Protein AF-A0A2V5X1W0-F1 (afdb_monomer)

Sequence (231 aa):
DAEALQSATSWLAKILPKVGAWLFGQVSKVASWFGVLAGLALIPVYAFYFLLEKEGIEKKWTDYLPIARSGFKDELVFVLRSINGYLIAFFRGQVIVALCDGILYTIGFFIVGLPYAFLLGVMATVLTMIPFLGAITTCLMALVIAFVQFGDWWHPLGVLTVFAVVQTLEGLVISPKIMGERVGLHPLTIIIAVMAGTTLLGGLLGGILAIPLTAALRVIMFRYVWKKREA

Secondary structure (DSSP, 8-state):
-HHHHHHHHHHHHHHHHHHHHHHHHHHHHHHHHHHHHHHHHHHHHHHHHHHHTHHHHHHHHHHHS---SSHHHHHHHHHHHHHHHHHHHHHHHHHHHHHHHHHHHHHHHHHHT-TTHHHHHHHHHHHTTSTTHHHHHHHHHHHHHHHHHH-SSHHHHHHHHHHHHHHHHIIIIIHHHHH-TT----HHHHHHHHHHHHHHTTSHHHHHHHHHHHHHHHHHHHHHT------

pLDDT: mean 80.18, std 12.44, range [36.16, 96.56]

Solvent-accessible surface area (backbone atoms only — not comparable to full-atom values): 12356 Å² total; per-residue (Å²): 122,69,66,64,54,53,53,52,49,55,49,47,67,61,43,54,59,54,53,48,52,49,50,53,53,49,52,53,50,53,53,49,51,49,52,52,51,52,52,58,59,46,48,60,54,52,49,51,53,49,62,72,41,41,68,59,49,72,73,36,58,76,73,76,47,97,64,79,94,50,76,66,56,59,52,51,53,51,51,53,53,48,44,51,52,45,44,55,51,48,55,58,24,38,55,53,50,12,50,51,49,11,54,51,44,19,53,40,30,46,75,61,63,47,96,53,16,62,60,49,7,55,49,24,28,65,37,31,60,38,78,69,59,10,56,54,53,40,50,51,53,51,37,53,52,31,37,73,73,68,71,49,72,63,51,35,50,40,51,52,49,39,50,53,51,51,52,47,43,39,68,72,47,49,45,51,71,60,60,38,83,82,58,82,63,56,70,66,56,47,53,51,28,25,58,49,18,24,68,74,57,75,30,72,69,13,29,63,49,17,49,50,52,49,41,44,49,49,55,51,46,44,66,72,72,48,67,78,76,84,124

Structure (mmCIF, N/CA/C/O backbone):
data_AF-A0A2V5X1W0-F1
#
_entry.id   AF-A0A2V5X1W0-F1
#
loop_
_atom_site.group_PDB
_atom_site.id
_atom_site.type_symbol
_atom_site.label_atom_id
_atom_site.label_alt_id
_atom_site.label_comp_id
_atom_site.label_asym_id
_atom_site.label_entity_id
_atom_site.label_seq_id
_atom_site.pdbx_PDB_ins_code
_atom_site.Cartn_x
_atom_site.Cartn_y
_atom_site.Cartn_z
_atom_site.occupancy
_atom_site.B_iso_or_equiv
_atom_site.auth_seq_id
_atom_site.auth_comp_id
_atom_site.auth_asym_id
_atom_site.auth_atom_id
_atom_site.pdbx_PDB_model_num
ATOM 1 N N . ASP A 1 1 ? 13.070 53.925 40.782 1.00 59.03 1 ASP A N 1
ATOM 2 C CA . ASP A 1 1 ? 12.946 52.450 40.763 1.00 59.03 1 ASP A CA 1
ATOM 3 C C . ASP A 1 1 ? 13.812 51.809 39.680 1.00 59.03 1 ASP A C 1
ATOM 5 O O . ASP A 1 1 ? 13.351 51.519 38.583 1.00 59.03 1 ASP A O 1
ATOM 9 N N . ALA A 1 2 ? 15.103 51.621 39.973 1.00 66.50 2 ALA A N 1
ATOM 10 C CA . ALA A 1 2 ? 16.072 51.015 39.050 1.00 66.50 2 ALA A CA 1
ATOM 11 C C . ALA A 1 2 ? 15.979 49.472 39.004 1.00 66.50 2 ALA A C 1
ATOM 13 O O . ALA A 1 2 ? 16.263 48.859 37.976 1.00 66.50 2 ALA A O 1
ATOM 14 N N . GLU A 1 3 ? 15.508 48.845 40.086 1.00 68.62 3 GLU A N 1
ATOM 15 C CA . GLU A 1 3 ? 15.323 47.388 40.191 1.00 68.62 3 GLU A CA 1
ATOM 16 C C . GLU A 1 3 ? 14.167 46.871 39.314 1.00 68.62 3 GLU A C 1
ATOM 18 O O . GLU A 1 3 ? 14.254 45.797 38.711 1.00 68.62 3 GLU A O 1
ATOM 23 N N . ALA A 1 4 ? 13.104 47.669 39.154 1.00 71.31 4 ALA A N 1
ATOM 24 C CA . ALA A 1 4 ? 11.996 47.368 38.244 1.00 71.31 4 ALA A CA 1
ATOM 25 C C . ALA A 1 4 ? 12.450 47.369 36.769 1.00 71.31 4 ALA A C 1
ATOM 27 O O . ALA A 1 4 ? 12.029 46.528 35.977 1.00 71.31 4 ALA A O 1
ATOM 28 N N . LEU A 1 5 ? 13.377 48.263 36.407 1.00 73.75 5 LEU A N 1
ATOM 29 C CA . LEU A 1 5 ? 13.944 48.332 35.056 1.00 73.75 5 LEU A CA 1
ATOM 30 C C . LEU A 1 5 ? 14.933 47.183 34.777 1.00 73.75 5 LEU A C 1
ATOM 32 O O . LEU A 1 5 ? 14.966 46.660 33.661 1.00 73.75 5 LEU A O 1
ATOM 36 N N . GLN A 1 6 ? 15.697 46.724 35.774 1.00 75.81 6 GLN A N 1
ATOM 37 C CA . GLN A 1 6 ? 16.605 45.571 35.628 1.00 75.81 6 GLN A CA 1
ATOM 38 C C . GLN A 1 6 ? 15.874 44.215 35.571 1.00 75.81 6 GLN A C 1
ATOM 40 O O . GLN A 1 6 ? 16.243 43.320 34.802 1.00 75.81 6 GLN A O 1
ATOM 45 N N . SER A 1 7 ? 14.800 44.048 36.341 1.00 77.62 7 SER A N 1
ATOM 46 C CA . SER A 1 7 ? 13.961 42.842 36.274 1.00 77.62 7 SER A CA 1
ATOM 47 C C . SER A 1 7 ? 13.180 42.759 34.955 1.00 77.62 7 SER A C 1
ATOM 49 O O . SER A 1 7 ? 13.143 41.695 34.335 1.00 77.62 7 SER A O 1
ATOM 51 N N . ALA A 1 8 ? 12.658 43.884 34.454 1.00 78.38 8 ALA A N 1
ATOM 52 C CA . ALA A 1 8 ? 11.993 43.947 33.151 1.00 78.38 8 ALA A CA 1
ATOM 53 C C . ALA A 1 8 ? 12.947 43.641 31.981 1.00 78.38 8 ALA A C 1
ATOM 55 O O . ALA A 1 8 ? 12.599 42.876 31.079 1.00 78.38 8 ALA A O 1
ATOM 56 N N . THR A 1 9 ? 14.171 44.180 32.004 1.00 77.44 9 THR A N 1
ATOM 57 C CA . THR A 1 9 ? 15.175 43.940 30.948 1.00 77.44 9 THR A CA 1
ATOM 58 C C . THR A 1 9 ? 15.697 42.504 30.946 1.00 77.44 9 THR A C 1
ATOM 60 O O . THR A 1 9 ? 15.837 41.910 29.878 1.00 77.44 9 THR A O 1
ATOM 63 N N . SER A 1 10 ? 15.914 41.895 32.114 1.00 79.44 10 SER A N 1
ATOM 64 C CA . SER A 1 10 ? 16.339 40.489 32.206 1.00 79.44 10 SER A CA 1
ATOM 65 C C . SER A 1 10 ? 15.229 39.492 31.841 1.00 79.44 10 SER A C 1
ATOM 67 O O . SER A 1 10 ? 15.512 38.440 31.261 1.00 79.44 10 SER A O 1
ATOM 69 N N . TRP A 1 11 ? 13.964 39.818 32.122 1.00 80.31 11 TRP A N 1
ATOM 70 C CA . TRP A 1 11 ? 12.802 39.047 31.669 1.00 80.31 11 TRP A CA 1
ATOM 71 C C . TRP A 1 11 ? 12.627 39.135 30.146 1.00 80.31 11 TRP A C 1
ATOM 73 O O . TRP A 1 11 ? 12.520 38.101 29.481 1.00 80.31 11 TRP A O 1
ATOM 83 N N . LEU A 1 12 ? 12.720 40.343 29.575 1.00 80.56 12 LEU A N 1
ATOM 84 C CA . LEU A 1 12 ? 12.711 40.561 28.124 1.00 80.56 12 LEU A CA 1
ATOM 85 C C . LEU A 1 12 ? 13.852 39.806 27.435 1.00 80.56 12 LEU A C 1
ATOM 87 O O . LEU A 1 12 ? 13.604 39.080 26.474 1.00 80.56 12 LEU A O 1
ATOM 91 N N . ALA A 1 13 ? 15.074 39.885 27.967 1.00 80.50 13 ALA A N 1
ATOM 92 C CA . ALA A 1 13 ? 16.239 39.181 27.429 1.00 80.50 13 ALA A CA 1
ATOM 93 C C . ALA A 1 13 ? 16.084 37.647 27.440 1.00 80.50 13 ALA A C 1
ATOM 95 O O . ALA A 1 13 ? 16.678 36.965 26.608 1.00 80.50 13 ALA A O 1
ATOM 96 N N . LYS A 1 14 ? 15.264 37.087 28.340 1.00 81.56 14 LYS A N 1
ATOM 97 C CA . LYS A 1 14 ? 14.963 35.643 28.393 1.00 81.56 14 LYS A CA 1
ATOM 98 C C . LYS A 1 14 ? 13.813 35.226 27.472 1.00 81.56 14 LYS A C 1
ATOM 100 O O . LYS A 1 14 ? 13.773 34.069 27.047 1.00 81.56 14 LYS A O 1
ATOM 105 N N . ILE A 1 15 ? 12.875 36.126 27.177 1.00 84.06 15 ILE A N 1
ATOM 106 C CA . ILE A 1 15 ? 11.669 35.832 26.385 1.00 84.06 15 ILE A CA 1
ATOM 107 C C . ILE A 1 15 ? 11.872 36.099 24.901 1.00 84.06 15 ILE A C 1
ATOM 109 O O . ILE A 1 15 ? 11.463 35.269 24.092 1.00 84.06 15 ILE A O 1
ATOM 113 N N . LEU A 1 16 ? 12.549 37.189 24.538 1.00 83.25 16 LEU A N 1
ATOM 114 C CA . LEU A 1 16 ? 12.884 37.527 23.152 1.00 83.25 16 LEU A CA 1
ATOM 115 C C . LEU A 1 16 ? 13.486 36.347 22.365 1.00 83.25 16 LEU A C 1
ATOM 117 O O . LEU A 1 16 ? 12.946 36.019 21.308 1.00 83.25 16 LEU A O 1
ATOM 121 N N . PRO A 1 17 ? 14.523 35.642 22.858 1.00 84.12 17 PRO A N 1
ATOM 122 C CA . PRO A 1 17 ? 15.089 34.510 22.129 1.00 84.12 17 PRO A CA 1
ATOM 123 C C . PRO A 1 17 ? 14.158 33.290 22.084 1.00 84.12 17 PRO A C 1
ATOM 125 O O . PRO A 1 17 ? 14.146 32.584 21.079 1.00 84.12 17 PRO A O 1
ATOM 128 N N . LYS A 1 18 ? 13.335 33.044 23.116 1.00 83.38 18 LYS A N 1
ATOM 129 C CA . LYS A 1 18 ? 12.364 31.930 23.122 1.00 83.38 18 LYS A CA 1
ATOM 130 C C . LYS A 1 18 ? 11.210 32.164 22.147 1.00 83.38 18 LYS A C 1
ATOM 132 O O . LYS A 1 18 ? 10.827 31.246 21.427 1.00 83.38 18 LYS A O 1
ATOM 137 N N . VAL A 1 19 ? 10.682 33.385 22.107 1.00 83.88 19 VAL A N 1
ATOM 138 C CA . VAL A 1 19 ? 9.618 33.792 21.177 1.00 83.88 19 VAL A CA 1
ATOM 139 C C . VAL A 1 19 ? 10.157 33.844 19.753 1.00 83.88 19 VAL A C 1
ATOM 141 O O . VAL A 1 19 ? 9.516 33.315 18.851 1.00 83.88 19 VAL A O 1
ATOM 144 N N . GLY A 1 20 ? 11.363 34.385 19.559 1.00 84.50 20 GLY A N 1
ATOM 145 C CA . GLY A 1 20 ? 12.053 34.364 18.272 1.00 84.50 20 GLY A CA 1
ATOM 146 C C . GLY A 1 20 ? 12.246 32.938 17.758 1.00 84.50 20 GLY A C 1
ATOM 147 O O . GLY A 1 20 ? 11.790 32.620 16.665 1.00 84.50 20 GLY A O 1
ATOM 148 N N . ALA A 1 21 ? 12.837 32.048 18.558 1.00 83.56 21 ALA A N 1
ATOM 149 C CA . ALA A 1 21 ? 13.051 30.652 18.172 1.00 83.56 21 ALA A CA 1
ATOM 150 C C . ALA A 1 21 ? 11.737 29.901 17.889 1.00 83.56 21 ALA A C 1
ATOM 152 O O . ALA A 1 21 ? 11.668 29.126 16.935 1.00 83.56 21 ALA A O 1
ATOM 153 N N . TRP A 1 22 ? 10.677 30.148 18.667 1.00 84.56 22 TRP A N 1
ATOM 154 C CA . TRP A 1 22 ? 9.357 29.570 18.408 1.00 84.56 22 TRP A CA 1
ATOM 155 C C . TRP A 1 22 ? 8.754 30.091 17.096 1.00 84.56 22 TRP A C 1
ATOM 157 O O . TRP A 1 22 ? 8.308 29.280 16.287 1.00 84.56 22 TRP A O 1
ATOM 167 N N . LEU A 1 23 ? 8.807 31.404 16.838 1.00 87.06 23 LEU A N 1
ATOM 168 C CA . LEU A 1 23 ? 8.324 32.016 15.593 1.00 87.06 23 LEU A CA 1
ATOM 169 C C . LEU A 1 23 ? 9.097 31.508 14.372 1.00 87.06 23 LEU A C 1
ATOM 171 O O . LEU A 1 23 ? 8.477 31.062 13.410 1.00 87.06 23 LEU A O 1
ATOM 175 N N . PHE A 1 24 ? 10.431 31.486 14.421 1.00 86.81 24 PHE A N 1
ATOM 176 C CA . PHE A 1 24 ? 11.255 30.906 13.353 1.00 86.81 24 PHE A CA 1
ATOM 177 C C . PHE A 1 24 ? 10.963 29.409 13.156 1.00 86.81 24 PHE A C 1
ATOM 179 O O . PHE A 1 24 ? 10.916 28.922 12.023 1.00 86.81 24 PHE A O 1
ATOM 186 N N . GLY A 1 25 ? 10.690 28.677 14.239 1.00 83.94 25 GLY A N 1
ATOM 187 C CA . GLY A 1 25 ? 10.250 27.284 14.193 1.00 83.94 25 GLY A CA 1
ATOM 188 C C . GLY A 1 25 ? 8.880 27.093 13.529 1.00 83.94 25 GLY A C 1
ATOM 189 O O . GLY A 1 25 ? 8.681 26.108 12.823 1.00 83.94 25 GLY A O 1
ATOM 190 N N . GLN A 1 26 ? 7.939 28.026 13.703 1.00 88.06 26 GLN A N 1
ATOM 191 C CA . GLN A 1 26 ? 6.647 27.976 13.007 1.00 88.06 26 GLN A CA 1
ATOM 192 C C . GLN A 1 26 ? 6.782 28.373 11.534 1.00 88.06 26 GLN A C 1
ATOM 194 O O . GLN A 1 26 ? 6.256 27.677 10.669 1.00 88.06 26 GLN A O 1
ATOM 199 N N . VAL A 1 27 ? 7.533 29.435 11.228 1.00 87.44 27 VAL A N 1
ATOM 200 C CA . VAL A 1 27 ? 7.757 29.897 9.847 1.00 87.44 27 VAL A CA 1
ATOM 201 C C . VAL A 1 27 ? 8.450 28.819 9.010 1.00 87.44 27 VAL A C 1
ATOM 203 O O . VAL A 1 27 ? 8.020 28.542 7.894 1.00 87.44 27 VAL A O 1
ATOM 206 N N . SER A 1 28 ? 9.469 28.149 9.556 1.00 83.31 28 SER A N 1
ATOM 207 C CA . SER A 1 28 ? 10.152 27.042 8.868 1.00 83.31 28 SER A CA 1
ATOM 208 C C . SER A 1 28 ? 9.245 25.830 8.641 1.00 83.31 28 SER A C 1
ATOM 210 O O . SER A 1 28 ? 9.289 25.231 7.566 1.00 83.31 28 SER A O 1
ATOM 212 N N . LYS A 1 29 ? 8.371 25.492 9.599 1.00 84.38 29 LYS A N 1
ATOM 213 C CA . LYS A 1 29 ? 7.351 24.451 9.403 1.00 84.38 29 LYS A CA 1
ATOM 214 C C . LYS A 1 29 ? 6.385 24.830 8.287 1.00 84.38 29 LYS A C 1
ATOM 216 O O . LYS A 1 29 ? 6.171 24.018 7.396 1.00 84.38 29 LYS A O 1
ATOM 221 N N . VAL A 1 30 ? 5.844 26.049 8.295 1.00 85.38 30 VAL A N 1
ATOM 222 C CA . VAL A 1 30 ? 4.920 26.531 7.251 1.00 85.38 30 VAL A CA 1
ATOM 223 C C . VAL A 1 30 ? 5.591 26.546 5.875 1.00 85.38 30 VAL A C 1
ATOM 225 O O . VAL A 1 30 ? 4.994 26.087 4.906 1.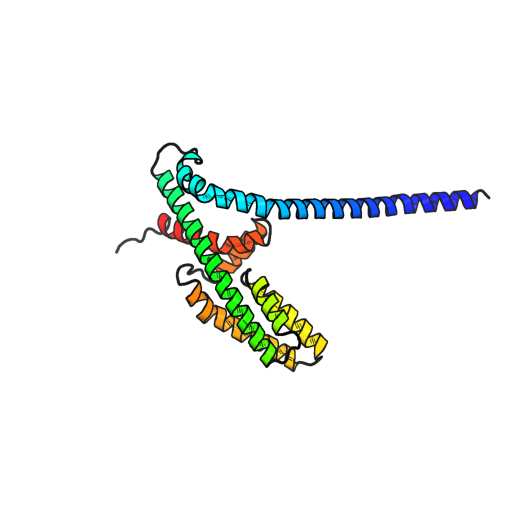00 85.38 30 VAL A O 1
ATOM 228 N N . ALA A 1 31 ? 6.846 26.990 5.782 1.00 84.31 31 ALA A N 1
ATOM 229 C CA . ALA A 1 31 ? 7.611 26.954 4.537 1.00 84.31 31 ALA A CA 1
ATOM 230 C C . ALA A 1 31 ? 7.848 25.516 4.038 1.00 84.31 31 ALA A C 1
ATOM 232 O O . ALA A 1 31 ? 7.717 25.250 2.845 1.00 84.31 31 ALA A O 1
ATOM 233 N N . SER A 1 32 ? 8.133 24.575 4.944 1.00 84.19 32 SER A N 1
ATOM 234 C CA . SER A 1 32 ? 8.249 23.149 4.610 1.00 84.19 32 SER A CA 1
ATOM 235 C C . SER A 1 32 ? 6.926 22.583 4.080 1.00 84.19 32 SER A C 1
ATOM 237 O O . SER A 1 32 ? 6.904 21.954 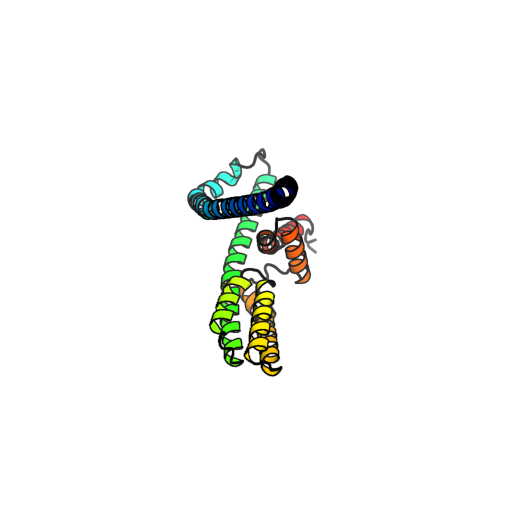3.022 1.00 84.19 32 SER A O 1
ATOM 239 N N . TRP A 1 33 ? 5.804 22.889 4.742 1.00 85.62 33 TRP A N 1
ATOM 240 C CA . TRP A 1 33 ? 4.467 22.520 4.265 1.00 85.62 33 TRP A CA 1
ATOM 241 C C . TRP A 1 33 ? 4.163 23.106 2.888 1.00 85.62 33 TRP A C 1
ATOM 243 O O . TRP A 1 33 ? 3.606 22.404 2.049 1.00 85.62 33 TRP A O 1
ATOM 253 N N . PHE A 1 34 ? 4.569 24.351 2.628 1.00 87.81 34 PHE A N 1
ATOM 254 C CA . PHE A 1 34 ? 4.421 24.974 1.315 1.00 87.81 34 PHE A CA 1
ATOM 255 C C . PHE A 1 34 ? 5.248 24.253 0.243 1.00 87.81 34 PHE A C 1
ATOM 257 O O . PHE A 1 34 ? 4.740 23.998 -0.846 1.00 87.81 34 PHE A O 1
ATOM 264 N N . GLY A 1 35 ? 6.485 23.857 0.557 1.00 83.62 35 GLY A N 1
ATOM 265 C CA . GLY A 1 35 ? 7.323 23.052 -0.335 1.00 83.62 35 GLY A CA 1
ATOM 266 C C . GLY A 1 35 ? 6.700 21.692 -0.666 1.00 83.62 35 GLY A C 1
ATOM 267 O O . GLY A 1 35 ? 6.666 21.298 -1.831 1.00 83.62 35 GLY A O 1
ATOM 268 N N . VAL A 1 36 ? 6.139 21.005 0.334 1.00 84.06 36 VAL A N 1
ATOM 269 C CA . VAL A 1 36 ? 5.410 19.741 0.133 1.00 84.06 36 VAL A CA 1
ATOM 270 C C . VAL A 1 36 ? 4.163 19.956 -0.726 1.00 84.06 36 VAL A C 1
ATOM 272 O O . VAL A 1 36 ? 3.937 19.189 -1.658 1.00 84.06 36 VAL A O 1
ATOM 275 N N . LEU A 1 37 ? 3.377 21.004 -0.460 1.00 86.69 37 LEU A N 1
ATOM 276 C CA . LEU A 1 37 ? 2.170 21.316 -1.231 1.00 86.69 37 LEU A CA 1
ATOM 277 C C . LEU A 1 37 ? 2.497 21.654 -2.689 1.00 86.69 37 LEU A C 1
ATOM 279 O O . LEU A 1 37 ? 1.827 21.167 -3.596 1.00 86.69 37 LEU A O 1
ATOM 283 N N . ALA A 1 38 ? 3.538 22.458 -2.916 1.00 86.81 38 ALA A N 1
ATOM 284 C CA . ALA A 1 38 ? 4.014 22.802 -4.249 1.00 86.81 38 ALA A CA 1
ATOM 285 C C . ALA A 1 38 ? 4.510 21.555 -4.996 1.00 86.81 38 ALA A C 1
ATOM 287 O O . ALA A 1 38 ? 4.145 21.347 -6.152 1.00 86.81 38 ALA A O 1
ATOM 288 N N . GLY A 1 39 ? 5.270 20.683 -4.325 1.00 84.44 39 GLY A N 1
ATOM 289 C CA . GLY A 1 39 ? 5.677 19.391 -4.875 1.00 84.44 39 GLY A CA 1
ATOM 290 C C . GLY A 1 39 ? 4.476 18.518 -5.244 1.00 84.44 39 GLY A C 1
ATOM 291 O O . GLY A 1 39 ? 4.411 18.004 -6.358 1.00 84.44 39 GLY A O 1
ATOM 292 N N . LEU A 1 40 ? 3.486 18.418 -4.354 1.00 86.00 40 LEU A N 1
ATOM 293 C CA . LEU A 1 40 ? 2.251 17.670 -4.593 1.00 86.00 40 LEU A CA 1
ATOM 294 C C . LEU A 1 40 ? 1.452 18.239 -5.776 1.00 86.00 40 LEU A C 1
ATOM 296 O O . LEU A 1 40 ? 0.902 17.468 -6.555 1.00 86.00 40 LEU A O 1
ATOM 300 N N . ALA A 1 41 ? 1.420 19.564 -5.939 1.00 88.56 41 ALA A N 1
ATOM 301 C CA . ALA A 1 41 ? 0.756 20.240 -7.054 1.00 88.56 41 ALA A CA 1
ATOM 302 C C . ALA A 1 41 ? 1.486 20.046 -8.395 1.00 88.56 41 ALA A C 1
ATOM 304 O O . ALA A 1 41 ? 0.844 20.005 -9.443 1.00 88.56 41 ALA A O 1
ATOM 305 N N . LEU A 1 42 ? 2.811 19.880 -8.378 1.00 88.50 42 LEU A N 1
ATOM 306 C CA . LEU A 1 42 ? 3.595 19.588 -9.580 1.00 88.50 42 LEU A CA 1
ATOM 307 C C . LEU A 1 42 ? 3.397 18.153 -10.084 1.00 88.50 42 LEU A C 1
ATOM 309 O O . LEU A 1 42 ? 3.460 17.928 -11.290 1.00 88.50 42 LEU A O 1
ATOM 313 N N . ILE A 1 43 ? 3.114 17.187 -9.202 1.00 87.69 43 ILE A N 1
ATOM 314 C CA . ILE A 1 43 ? 2.878 15.783 -9.587 1.00 87.69 43 ILE A CA 1
ATOM 315 C C . ILE A 1 43 ? 1.797 15.637 -10.674 1.00 87.69 43 ILE A C 1
ATOM 317 O O . ILE A 1 43 ? 2.106 15.031 -11.698 1.00 87.69 43 ILE A O 1
ATOM 321 N N . PRO A 1 44 ? 0.560 16.161 -10.531 1.00 86.44 44 PRO A N 1
ATOM 322 C CA . PRO A 1 44 ? -0.464 16.028 -11.565 1.00 86.44 44 PRO A CA 1
ATOM 323 C C . PRO A 1 44 ? -0.097 16.770 -12.852 1.00 86.44 44 PRO A C 1
ATOM 325 O O . PRO A 1 44 ? -0.431 16.287 -13.930 1.00 86.44 44 PRO A O 1
ATOM 328 N N . VAL A 1 45 ? 0.631 17.890 -12.765 1.00 89.88 45 VAL A N 1
ATOM 329 C CA . VAL A 1 45 ? 1.137 18.606 -13.947 1.00 89.88 45 VAL A CA 1
ATOM 330 C C . VAL A 1 45 ? 2.123 17.722 -14.708 1.00 89.88 45 VAL A C 1
ATOM 332 O O . VAL A 1 45 ? 1.932 17.471 -15.896 1.00 89.88 45 VAL A O 1
ATOM 335 N N . TYR A 1 46 ? 3.135 17.178 -14.030 1.00 87.12 46 TYR A N 1
ATOM 336 C CA . TYR A 1 46 ? 4.092 16.265 -14.654 1.00 87.12 46 TYR A CA 1
ATOM 337 C C . TYR A 1 46 ? 3.427 14.993 -15.165 1.00 87.12 46 TYR A C 1
ATOM 339 O O . TYR A 1 46 ? 3.733 14.560 -16.270 1.00 87.12 46 TYR A O 1
ATOM 347 N N . ALA A 1 47 ? 2.498 14.413 -14.406 1.00 85.56 47 ALA A N 1
ATOM 348 C CA . ALA A 1 47 ? 1.752 13.238 -14.832 1.00 85.56 47 ALA A CA 1
ATOM 349 C C . ALA A 1 47 ? 0.943 13.523 -16.104 1.00 85.56 47 ALA A C 1
ATOM 351 O O . ALA A 1 47 ? 0.980 12.717 -17.029 1.00 85.56 47 ALA A O 1
ATOM 352 N N . PHE A 1 48 ? 0.268 14.674 -16.189 1.00 87.44 48 PHE A N 1
ATOM 353 C CA . PHE A 1 48 ? -0.467 15.090 -17.382 1.00 87.44 48 PHE A CA 1
ATOM 354 C C . PHE A 1 48 ? 0.455 15.225 -18.598 1.00 87.44 48 PHE A C 1
ATOM 356 O O . PHE A 1 48 ? 0.176 14.633 -19.640 1.00 87.44 48 PHE A O 1
ATOM 363 N N . TYR A 1 49 ? 1.583 15.927 -18.457 1.00 85.88 49 TYR A N 1
ATOM 364 C CA . TYR A 1 49 ? 2.562 16.058 -19.540 1.00 85.88 49 TYR A CA 1
ATOM 365 C C . TYR A 1 49 ? 3.166 14.708 -19.946 1.00 85.88 49 TYR A C 1
ATOM 367 O O . TYR A 1 49 ? 3.248 14.411 -21.134 1.00 85.88 49 TYR A O 1
ATOM 375 N N . PHE A 1 50 ? 3.525 13.848 -18.989 1.00 83.38 50 PHE A N 1
ATOM 376 C CA . PHE A 1 50 ? 4.047 12.511 -19.286 1.00 83.38 50 PHE A CA 1
ATOM 377 C C . PHE A 1 50 ? 3.022 11.613 -19.978 1.00 83.38 50 PHE A C 1
ATOM 379 O O . PHE A 1 50 ? 3.388 10.837 -20.860 1.00 83.38 50 PHE A O 1
ATOM 386 N N . LEU A 1 51 ? 1.747 11.708 -19.595 1.00 84.00 51 LEU A N 1
ATOM 387 C CA . LEU A 1 51 ? 0.667 10.971 -20.247 1.00 84.00 51 LEU A CA 1
ATOM 388 C C . LEU A 1 51 ? 0.422 11.478 -21.672 1.00 84.00 51 LEU A C 1
ATOM 390 O O . LEU A 1 51 ? 0.212 10.657 -22.563 1.00 84.00 51 LEU A O 1
ATOM 394 N N . LEU A 1 52 ? 0.497 12.793 -21.896 1.00 86.62 52 LEU A N 1
ATOM 395 C CA . LEU A 1 52 ? 0.378 13.404 -23.221 1.00 86.62 52 LEU A CA 1
ATOM 396 C C . LEU A 1 52 ? 1.538 12.990 -24.143 1.00 86.62 52 LEU A C 1
ATOM 398 O O . LEU A 1 52 ? 1.325 12.649 -25.304 1.00 86.62 52 LEU A O 1
ATOM 402 N N . GLU A 1 53 ? 2.761 12.964 -23.613 1.00 82.25 53 GLU A N 1
ATOM 403 C CA . GLU A 1 53 ? 3.981 12.639 -24.362 1.00 82.25 53 GLU A CA 1
ATOM 404 C C . GLU A 1 53 ? 4.259 11.123 -24.435 1.00 82.25 53 GLU A C 1
ATOM 406 O O . GLU A 1 53 ? 5.264 10.706 -25.015 1.00 82.25 53 GLU A O 1
ATOM 411 N N . LYS A 1 54 ? 3.394 10.270 -23.866 1.00 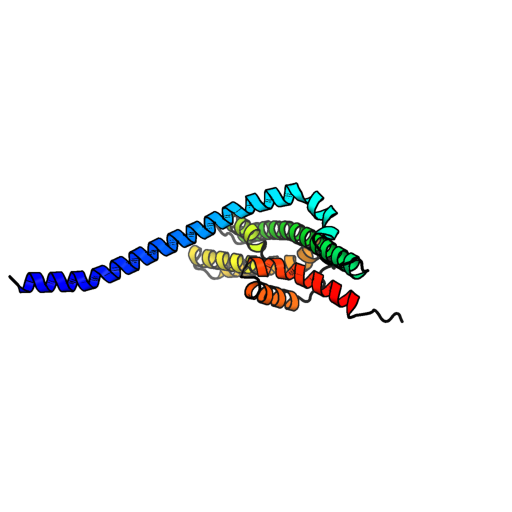77.19 54 LYS A N 1
ATOM 412 C CA . LYS A 1 54 ? 3.633 8.822 -23.722 1.00 77.19 54 LYS A CA 1
ATOM 413 C C . LYS A 1 54 ? 4.097 8.167 -25.026 1.00 77.19 54 LYS A C 1
ATOM 415 O O . LYS A 1 54 ? 5.080 7.428 -25.026 1.00 77.19 54 LYS A O 1
ATOM 420 N N . GLU A 1 55 ? 3.409 8.441 -26.135 1.00 68.25 55 GLU A N 1
ATOM 421 C CA . GLU A 1 55 ? 3.737 7.857 -27.442 1.00 68.25 55 GLU A CA 1
ATOM 422 C C . GLU A 1 55 ? 5.060 8.384 -28.014 1.00 68.25 55 GLU A C 1
ATOM 424 O O . GLU A 1 55 ? 5.790 7.646 -28.683 1.00 68.25 55 GLU A O 1
ATOM 429 N N . GLY A 1 56 ? 5.378 9.656 -27.753 1.00 69.25 56 GLY A N 1
ATOM 430 C CA . GLY A 1 56 ? 6.636 10.283 -28.150 1.00 69.25 56 GLY A CA 1
ATOM 431 C C . GLY A 1 56 ? 7.816 9.695 -27.384 1.00 69.25 56 GLY A C 1
ATOM 432 O O . GLY A 1 56 ? 8.835 9.358 -27.989 1.00 69.25 56 GLY A O 1
ATOM 433 N N . ILE A 1 57 ? 7.637 9.484 -26.078 1.00 66.56 57 ILE A N 1
ATOM 434 C CA . ILE A 1 57 ? 8.611 8.822 -25.211 1.00 66.56 57 ILE A CA 1
ATOM 435 C C . ILE A 1 57 ? 8.805 7.379 -25.681 1.00 66.56 57 ILE A C 1
ATOM 437 O O . ILE A 1 57 ? 9.935 7.026 -25.996 1.00 66.56 57 ILE A O 1
ATOM 441 N N . GLU A 1 58 ? 7.733 6.584 -25.837 1.00 65.88 58 GLU A N 1
ATOM 442 C CA . GLU A 1 58 ? 7.765 5.180 -26.306 1.00 65.88 58 GLU A CA 1
ATOM 443 C C . GLU A 1 58 ? 8.499 4.967 -27.638 1.00 65.88 58 GLU A C 1
ATOM 445 O O . GLU A 1 58 ? 9.207 3.964 -27.791 1.00 65.88 58 GLU A O 1
ATOM 450 N N . LYS A 1 59 ? 8.385 5.910 -28.576 1.00 65.69 59 LYS A N 1
ATOM 451 C CA . LYS A 1 59 ? 9.060 5.842 -29.881 1.00 65.69 59 LYS A CA 1
ATOM 452 C C . LYS A 1 59 ? 10.514 6.326 -29.841 1.00 65.69 59 LYS A C 1
ATOM 454 O O . LYS A 1 59 ? 11.304 5.880 -30.665 1.00 65.69 59 LYS A O 1
ATOM 459 N N . LYS A 1 60 ? 10.877 7.191 -28.885 1.00 65.50 60 LYS A N 1
ATOM 460 C CA . LYS A 1 60 ? 12.211 7.810 -28.767 1.00 65.50 60 LYS A CA 1
ATOM 461 C C . LYS A 1 60 ? 13.082 7.245 -27.641 1.00 65.50 60 LYS A C 1
ATOM 463 O O . LYS A 1 60 ? 14.161 7.784 -27.410 1.00 65.50 60 LYS A O 1
ATOM 468 N N . TRP A 1 61 ? 12.702 6.149 -26.968 1.00 62.59 61 TRP A N 1
ATOM 469 C CA . TRP A 1 61 ? 13.586 5.476 -25.984 1.00 62.59 61 TRP A CA 1
ATOM 470 C C . TRP A 1 61 ? 14.986 5.231 -26.557 1.00 62.59 61 TRP A C 1
ATOM 472 O O . TRP A 1 61 ? 15.984 5.337 -25.853 1.00 62.59 61 TRP A O 1
ATOM 482 N N . THR A 1 62 ? 15.057 4.943 -27.856 1.00 56.91 62 THR A N 1
ATOM 483 C CA . THR A 1 62 ? 16.297 4.735 -28.598 1.00 56.91 62 THR A CA 1
ATOM 484 C C . THR A 1 62 ? 17.163 5.990 -28.745 1.00 56.91 62 THR A C 1
ATOM 486 O O . THR A 1 62 ? 18.367 5.835 -28.925 1.00 56.91 62 THR A O 1
ATOM 489 N N . ASP A 1 63 ? 16.600 7.193 -28.669 1.00 62.59 63 ASP A N 1
ATOM 490 C CA . ASP A 1 63 ? 17.310 8.455 -28.923 1.00 62.59 63 ASP A CA 1
ATOM 491 C C . ASP A 1 63 ? 17.750 9.147 -27.625 1.00 62.59 63 ASP A C 1
ATOM 493 O O . ASP A 1 63 ? 18.753 9.855 -27.615 1.00 62.59 63 ASP A O 1
ATOM 497 N N . TYR A 1 64 ? 17.052 8.896 -26.510 1.00 60.16 64 TYR A N 1
ATOM 498 C CA . TYR A 1 64 ? 17.439 9.398 -25.183 1.00 60.16 64 TYR A CA 1
ATOM 499 C C . TYR A 1 64 ? 18.604 8.628 -24.546 1.00 60.16 64 TYR A C 1
ATOM 501 O O . TYR A 1 64 ? 19.209 9.105 -23.588 1.00 60.16 64 TYR A O 1
ATOM 509 N N . LEU A 1 65 ? 18.924 7.438 -25.060 1.00 56.56 65 LEU A N 1
ATOM 510 C CA . LEU A 1 65 ? 20.034 6.619 -24.583 1.00 56.56 65 LEU A CA 1
ATOM 511 C C . LEU A 1 65 ? 21.313 6.946 -25.374 1.00 56.56 65 LEU A C 1
ATOM 513 O O . LEU A 1 65 ? 21.378 6.619 -26.562 1.00 56.56 65 LEU A O 1
ATOM 517 N N . PRO A 1 66 ? 22.357 7.521 -24.739 1.00 54.91 66 PRO A N 1
ATOM 518 C CA . PRO A 1 66 ? 23.634 7.832 -25.380 1.00 54.91 66 PRO A CA 1
ATOM 519 C C . PRO A 1 66 ? 24.484 6.560 -25.519 1.00 54.91 66 PRO A C 1
ATOM 521 O O . PRO A 1 66 ? 25.590 6.465 -24.994 1.00 54.91 66 PRO A O 1
ATOM 524 N N . ILE A 1 67 ? 23.947 5.537 -26.183 1.00 52.19 67 ILE A N 1
ATOM 525 C CA . ILE A 1 67 ? 24.635 4.267 -26.405 1.00 52.19 67 ILE A CA 1
ATOM 526 C C . ILE A 1 67 ? 24.677 4.024 -27.910 1.00 52.19 67 ILE A C 1
ATOM 528 O O . ILE A 1 67 ? 23.656 3.778 -28.560 1.00 52.19 67 ILE A O 1
ATOM 532 N N . ALA A 1 68 ? 25.881 4.152 -28.466 1.00 52.53 68 ALA A N 1
ATOM 533 C CA . ALA A 1 68 ? 26.165 3.861 -29.861 1.00 52.53 68 ALA A CA 1
ATOM 534 C C . ALA A 1 68 ? 25.719 2.427 -30.202 1.00 52.53 68 ALA A C 1
ATOM 536 O O . ALA A 1 68 ? 25.907 1.505 -29.411 1.00 52.53 68 ALA A O 1
ATOM 537 N N . ARG A 1 69 ? 25.093 2.278 -31.377 1.00 57.12 69 ARG A N 1
ATOM 538 C CA . ARG A 1 69 ? 24.522 1.045 -31.952 1.00 57.12 69 ARG A CA 1
ATOM 539 C C . ARG A 1 69 ? 25.230 -0.241 -31.477 1.00 57.12 69 ARG A C 1
ATOM 541 O O . ARG A 1 69 ? 26.322 -0.545 -31.944 1.00 57.12 69 ARG A O 1
ATOM 548 N N . SER A 1 70 ? 24.585 -1.019 -30.607 1.00 53.88 70 SER A N 1
ATOM 549 C CA . SER A 1 70 ? 24.963 -2.407 -30.299 1.00 53.88 70 SER A CA 1
ATOM 550 C C . SER A 1 70 ? 23.747 -3.182 -29.763 1.00 53.88 70 SER A C 1
ATOM 552 O O . SER A 1 70 ? 22.789 -2.564 -29.291 1.00 53.88 70 SER A O 1
ATOM 554 N N . GLY A 1 71 ? 23.787 -4.522 -29.813 1.00 60.69 71 GLY A N 1
ATOM 555 C CA . GLY A 1 71 ? 22.715 -5.407 -29.320 1.00 60.69 71 GLY A CA 1
ATOM 556 C C . GLY A 1 71 ? 22.324 -5.192 -27.848 1.00 60.69 71 GLY A C 1
ATOM 557 O O . GLY A 1 71 ? 21.215 -5.536 -27.453 1.00 60.69 71 GLY A O 1
ATOM 558 N N . PHE A 1 72 ? 23.171 -4.516 -27.063 1.00 64.06 72 PHE A N 1
ATOM 559 C CA . PHE A 1 72 ? 22.870 -4.098 -25.691 1.00 64.06 72 PHE A CA 1
ATOM 560 C C . PHE A 1 72 ? 21.704 -3.094 -25.608 1.00 64.06 72 PHE A C 1
ATOM 562 O O . PHE A 1 72 ? 20.976 -3.053 -24.616 1.00 64.06 72 PHE A O 1
ATOM 569 N N . LYS A 1 73 ? 21.489 -2.287 -26.658 1.00 66.12 73 LYS A N 1
ATOM 570 C CA . LYS A 1 73 ? 20.400 -1.301 -26.721 1.00 66.12 73 LYS A CA 1
ATOM 571 C C . LYS A 1 73 ? 19.031 -1.972 -26.813 1.00 66.12 73 LYS A C 1
ATOM 573 O O . LYS A 1 73 ? 18.113 -1.579 -26.095 1.00 66.12 73 LYS A O 1
ATOM 578 N N . ASP A 1 74 ? 18.909 -2.987 -27.664 1.00 68.06 74 ASP A N 1
ATOM 579 C CA . ASP A 1 74 ? 17.663 -3.742 -27.825 1.00 68.06 74 ASP A CA 1
ATOM 580 C C . ASP A 1 74 ? 17.326 -4.506 -26.541 1.00 68.06 74 ASP A C 1
ATOM 582 O O . ASP A 1 74 ? 16.165 -4.564 -26.129 1.00 68.06 74 ASP A O 1
ATOM 586 N N . GLU A 1 75 ? 18.350 -5.003 -25.847 1.00 70.12 75 GLU A N 1
ATOM 587 C CA . GLU A 1 75 ? 18.198 -5.647 -24.544 1.00 70.12 75 GLU A CA 1
ATOM 588 C C . GLU A 1 75 ? 17.745 -4.676 -23.451 1.00 70.12 75 GLU A C 1
ATOM 590 O O . GLU A 1 75 ? 16.828 -4.989 -22.687 1.00 70.12 75 GLU A O 1
ATOM 595 N N . LEU A 1 76 ? 18.308 -3.467 -23.410 1.00 70.94 76 LEU A N 1
ATOM 596 C CA . LEU A 1 76 ? 17.902 -2.442 -22.453 1.00 70.94 76 LEU A CA 1
ATOM 597 C C . LEU A 1 76 ? 16.458 -1.970 -22.698 1.00 70.94 76 LEU A C 1
ATOM 599 O O . LEU A 1 76 ? 15.671 -1.861 -21.756 1.00 70.94 76 LEU A O 1
ATOM 603 N N . VAL A 1 77 ? 16.074 -1.756 -23.961 1.00 72.44 77 VAL A N 1
ATOM 604 C CA . VAL A 1 77 ? 14.690 -1.418 -24.338 1.00 72.44 77 VAL A CA 1
ATOM 605 C C . VAL A 1 77 ? 13.729 -2.554 -23.974 1.00 72.44 77 VAL A C 1
ATOM 607 O O . VAL A 1 77 ? 12.637 -2.295 -23.460 1.00 72.44 77 VAL A O 1
ATOM 610 N N . PHE A 1 78 ? 14.126 -3.813 -24.178 1.00 74.31 78 PHE A N 1
ATOM 611 C CA . PHE A 1 78 ? 13.339 -4.976 -23.766 1.00 74.31 78 PHE A CA 1
ATOM 612 C C . PHE A 1 78 ? 13.126 -5.019 -22.245 1.00 74.31 78 PHE A C 1
ATOM 614 O O . PHE A 1 78 ? 11.998 -5.236 -21.786 1.00 74.31 78 PHE A O 1
ATOM 621 N N . VAL A 1 79 ? 14.176 -4.771 -21.457 1.00 73.94 79 VAL A N 1
ATOM 622 C CA . VAL A 1 79 ? 14.100 -4.707 -19.990 1.00 73.94 79 VAL A CA 1
ATOM 623 C C . VAL A 1 79 ? 13.143 -3.606 -19.540 1.00 73.94 79 VAL A C 1
ATOM 625 O O . VAL A 1 79 ? 12.256 -3.857 -18.725 1.00 73.94 79 VAL A O 1
ATOM 628 N N . LEU A 1 80 ? 13.267 -2.409 -20.107 1.00 73.81 80 LEU A N 1
ATOM 629 C CA . LEU A 1 80 ? 12.445 -1.261 -19.730 1.00 73.81 80 LEU A CA 1
ATOM 630 C C . LEU A 1 80 ? 10.964 -1.467 -20.075 1.00 73.81 80 LEU A C 1
ATOM 632 O O . LEU A 1 80 ? 10.092 -1.212 -19.242 1.00 73.81 80 LEU A O 1
ATOM 636 N N . ARG A 1 81 ? 10.666 -2.023 -21.256 1.00 75.56 81 ARG A N 1
ATOM 637 C CA . ARG A 1 81 ? 9.294 -2.416 -21.627 1.00 75.56 81 ARG A CA 1
ATOM 638 C C . ARG A 1 81 ? 8.739 -3.501 -20.709 1.00 75.56 81 ARG A C 1
ATOM 640 O O . ARG A 1 81 ? 7.566 -3.445 -20.343 1.00 75.56 81 ARG A O 1
ATOM 647 N N . SER A 1 82 ? 9.575 -4.456 -20.309 1.00 73.94 82 SER A N 1
ATOM 648 C CA . SER A 1 82 ? 9.181 -5.513 -19.374 1.00 73.94 82 SER A CA 1
ATOM 649 C C . SER A 1 82 ? 8.835 -4.934 -18.002 1.00 73.94 82 SER A C 1
ATOM 651 O O . SER A 1 82 ? 7.766 -5.240 -17.477 1.00 73.94 82 SER A O 1
ATOM 653 N N . ILE A 1 83 ? 9.678 -4.050 -17.452 1.00 76.06 83 ILE A N 1
ATOM 654 C CA . ILE A 1 83 ? 9.417 -3.346 -16.184 1.00 76.06 83 ILE A CA 1
ATOM 655 C C . ILE A 1 83 ? 8.097 -2.575 -16.262 1.00 76.06 83 ILE A C 1
ATOM 657 O O . ILE A 1 83 ? 7.264 -2.716 -15.370 1.00 76.06 83 ILE A O 1
ATOM 661 N N . ASN A 1 84 ? 7.869 -1.819 -17.340 1.00 80.50 84 ASN A N 1
ATOM 662 C CA . ASN A 1 84 ? 6.619 -1.085 -17.535 1.00 80.50 84 ASN A CA 1
ATOM 663 C C . ASN A 1 84 ? 5.397 -2.024 -17.544 1.00 80.50 84 ASN A C 1
ATOM 665 O O . ASN A 1 84 ? 4.406 -1.767 -16.865 1.00 80.50 84 ASN A O 1
ATOM 669 N N . GLY A 1 85 ? 5.487 -3.160 -18.244 1.00 78.88 85 GLY A N 1
ATOM 670 C CA . GLY A 1 85 ? 4.436 -4.179 -18.248 1.00 78.88 85 GLY A CA 1
ATOM 671 C C . GLY A 1 85 ? 4.149 -4.759 -16.857 1.00 78.88 85 GLY A C 1
ATOM 672 O O . GLY A 1 85 ? 2.982 -4.901 -16.485 1.00 78.88 85 GLY A O 1
ATOM 673 N N . TYR A 1 86 ? 5.191 -5.045 -16.068 1.00 77.00 86 TYR A N 1
ATOM 674 C CA . TYR A 1 86 ? 5.045 -5.514 -14.685 1.00 77.00 86 TYR A CA 1
ATOM 675 C C . TYR A 1 86 ? 4.438 -4.453 -13.773 1.00 77.00 86 TYR A C 1
ATOM 677 O O . TYR A 1 86 ? 3.561 -4.787 -12.982 1.00 77.00 86 TYR A O 1
ATOM 685 N N . LEU A 1 87 ? 4.853 -3.191 -13.901 1.00 81.31 87 LEU A N 1
ATOM 686 C CA . LEU A 1 87 ? 4.273 -2.084 -13.142 1.00 81.31 87 LEU A CA 1
ATOM 687 C C . LEU A 1 87 ? 2.780 -1.948 -13.444 1.00 81.31 87 LEU A C 1
ATOM 689 O O . LEU A 1 87 ? 1.974 -1.952 -12.518 1.00 81.31 87 LEU A O 1
ATOM 693 N N . ILE A 1 88 ? 2.390 -1.915 -14.721 1.00 82.94 88 ILE A N 1
ATOM 694 C CA . ILE A 1 88 ? 0.978 -1.813 -15.121 1.00 82.94 88 ILE A CA 1
ATOM 695 C C . ILE A 1 88 ? 0.165 -2.988 -14.564 1.00 82.94 88 ILE A C 1
ATOM 697 O O . ILE A 1 88 ? -0.914 -2.783 -14.005 1.00 82.94 88 ILE A O 1
ATOM 701 N N . ALA A 1 89 ? 0.673 -4.217 -14.695 1.00 81.50 89 ALA A N 1
ATOM 702 C CA . ALA A 1 89 ? -0.007 -5.405 -14.186 1.00 81.50 89 ALA A CA 1
ATOM 703 C C . ALA A 1 89 ? -0.123 -5.397 -12.653 1.00 81.50 89 ALA A C 1
ATOM 705 O O . ALA A 1 89 ? -1.198 -5.685 -12.131 1.00 81.50 89 ALA A O 1
ATOM 706 N N . PHE A 1 90 ? 0.949 -5.024 -11.946 1.00 83.12 90 PHE A N 1
ATOM 707 C CA . PHE A 1 90 ? 0.981 -4.926 -10.488 1.00 83.12 90 PHE A CA 1
ATOM 708 C C . PHE A 1 90 ? 0.003 -3.871 -9.978 1.00 83.12 90 PHE A C 1
ATOM 710 O O . PHE A 1 90 ? -0.843 -4.200 -9.159 1.00 83.12 90 PHE A O 1
ATOM 717 N N . PHE A 1 91 ? 0.048 -2.638 -10.495 1.00 85.12 91 PHE A N 1
ATOM 718 C CA . PHE A 1 91 ? -0.864 -1.575 -10.062 1.00 85.12 91 PHE A CA 1
ATOM 719 C C . PHE A 1 91 ? -2.325 -1.926 -10.358 1.00 85.12 91 PHE A C 1
ATOM 721 O O . PHE A 1 91 ? -3.183 -1.740 -9.496 1.00 85.12 91 PHE A O 1
ATOM 728 N N . ARG A 1 92 ? -2.621 -2.491 -11.538 1.00 87.88 92 ARG A N 1
ATOM 729 C CA . ARG A 1 92 ? -3.984 -2.938 -11.864 1.00 87.88 92 ARG A CA 1
ATOM 730 C C . ARG A 1 92 ? -4.443 -4.059 -10.935 1.00 87.88 92 ARG A C 1
ATOM 732 O O . ARG A 1 92 ? -5.586 -4.043 -10.493 1.00 87.88 92 ARG A O 1
ATOM 739 N N . GLY A 1 93 ? -3.566 -5.018 -10.644 1.00 87.31 93 GLY A N 1
ATOM 740 C CA . GLY A 1 93 ? -3.848 -6.093 -9.701 1.00 87.31 93 GLY A CA 1
ATOM 741 C C . GLY A 1 93 ? -4.081 -5.561 -8.291 1.00 87.31 93 GLY A C 1
ATOM 742 O O . GLY A 1 93 ? -5.087 -5.893 -7.677 1.00 87.31 93 GLY A O 1
ATOM 743 N N . GLN A 1 94 ? -3.213 -4.669 -7.819 1.00 87.75 94 GLN A N 1
ATOM 744 C CA . GLN A 1 94 ? -3.260 -4.113 -6.472 1.00 87.75 94 GLN A CA 1
ATOM 745 C C . GLN A 1 94 ? -4.539 -3.323 -6.209 1.00 87.75 94 GLN A C 1
ATOM 747 O O . GLN A 1 94 ? -5.109 -3.450 -5.134 1.00 87.75 94 GLN A O 1
ATOM 752 N N . VAL A 1 95 ? -5.039 -2.565 -7.191 1.00 91.56 95 VAL A N 1
ATOM 753 C CA . VAL A 1 95 ? -6.335 -1.876 -7.061 1.00 91.56 95 VAL A CA 1
ATOM 754 C C . VAL A 1 95 ? -7.477 -2.876 -6.857 1.00 91.56 95 VAL A C 1
ATOM 756 O O . VAL A 1 95 ? -8.352 -2.646 -6.027 1.00 91.56 95 VAL A O 1
ATOM 759 N N . ILE A 1 96 ? -7.473 -4.000 -7.580 1.00 92.06 96 ILE A N 1
ATOM 760 C CA . ILE A 1 96 ? -8.516 -5.027 -7.438 1.00 92.06 96 ILE A CA 1
ATOM 761 C C . ILE A 1 96 ? -8.382 -5.741 -6.086 1.00 92.06 96 ILE A C 1
ATOM 763 O O . ILE A 1 96 ? -9.391 -5.930 -5.414 1.00 92.06 96 ILE A O 1
ATOM 767 N N . VAL A 1 97 ? -7.158 -6.089 -5.669 1.00 90.44 97 VAL A N 1
ATOM 768 C CA . VAL A 1 97 ? -6.887 -6.681 -4.344 1.00 90.44 97 VAL A CA 1
ATOM 769 C C . VAL A 1 97 ? -7.398 -5.755 -3.243 1.00 90.44 97 VAL A C 1
ATOM 771 O O . VAL A 1 97 ? -8.203 -6.176 -2.423 1.00 90.44 97 VAL A O 1
ATOM 774 N N . ALA A 1 98 ? -7.034 -4.473 -3.293 1.00 93.00 98 ALA A N 1
ATOM 775 C CA . ALA A 1 98 ? -7.426 -3.498 -2.288 1.00 93.00 98 ALA A CA 1
ATOM 776 C C . ALA A 1 98 ? -8.950 -3.319 -2.193 1.00 93.00 98 ALA A C 1
ATOM 778 O O . ALA A 1 98 ? -9.499 -3.218 -1.097 1.00 93.00 98 ALA A O 1
ATOM 779 N N . LEU A 1 99 ? -9.655 -3.333 -3.330 1.00 94.81 99 LEU A N 1
ATOM 780 C CA . LEU A 1 99 ? -11.120 -3.319 -3.355 1.00 94.81 99 LEU A CA 1
ATOM 781 C C . LEU A 1 99 ? -11.720 -4.589 -2.739 1.00 94.81 99 LEU A C 1
ATOM 783 O O . LEU A 1 99 ? -12.687 -4.499 -1.981 1.00 94.81 99 LEU A O 1
ATOM 787 N N . CYS A 1 100 ? -11.162 -5.763 -3.046 1.00 94.25 100 CYS A N 1
ATOM 788 C CA . CYS A 1 100 ? -11.590 -7.019 -2.432 1.00 94.25 100 CYS A CA 1
ATOM 789 C C . CYS A 1 100 ? -11.388 -6.992 -0.913 1.00 94.25 100 CYS A C 1
ATOM 791 O O . CYS A 1 100 ? -12.320 -7.324 -0.181 1.00 94.25 100 CYS A O 1
ATOM 793 N N . ASP A 1 101 ? -10.224 -6.544 -0.446 1.00 93.75 101 ASP A N 1
ATOM 794 C CA . ASP A 1 101 ? -9.916 -6.435 0.979 1.00 93.75 101 ASP A CA 1
ATOM 795 C C . ASP A 1 101 ? -10.867 -5.469 1.675 1.00 93.75 101 ASP A C 1
ATOM 797 O O . ASP A 1 101 ? -11.425 -5.809 2.713 1.00 93.75 101 ASP A O 1
ATOM 801 N N . GLY A 1 102 ? -11.119 -4.294 1.092 1.00 95.31 102 GLY A N 1
ATOM 802 C CA . GLY A 1 102 ? -12.068 -3.328 1.639 1.00 95.31 102 GLY A CA 1
ATOM 803 C C . GLY A 1 102 ? -13.462 -3.908 1.840 1.00 95.31 102 GLY A C 1
ATOM 804 O O . GLY A 1 102 ? -14.041 -3.768 2.918 1.00 95.31 102 GLY A O 1
ATOM 805 N N . ILE A 1 103 ? -13.975 -4.627 0.838 1.00 96.31 103 ILE A N 1
ATOM 806 C CA . ILE A 1 103 ? -15.275 -5.306 0.920 1.00 96.31 103 ILE A CA 1
ATOM 807 C C . ILE A 1 103 ? -15.255 -6.378 2.016 1.00 96.31 103 ILE A C 1
ATOM 809 O O . ILE A 1 103 ? -16.174 -6.439 2.836 1.00 96.31 103 ILE A O 1
ATOM 813 N N . LEU A 1 104 ? -14.212 -7.208 2.059 1.00 95.88 104 LEU A N 1
ATOM 814 C CA . LEU A 1 104 ? -14.090 -8.287 3.037 1.00 95.88 104 LEU A CA 1
ATOM 815 C C . LEU A 1 104 ? -13.954 -7.760 4.470 1.00 95.88 104 LEU A C 1
ATOM 817 O O . LEU A 1 104 ? -14.625 -8.273 5.366 1.00 95.88 104 LEU A O 1
ATOM 821 N N . TYR A 1 105 ? -13.156 -6.715 4.689 1.00 95.75 105 TYR A N 1
ATOM 822 C CA . TYR A 1 105 ? -13.029 -6.054 5.986 1.00 95.75 105 TYR A CA 1
ATOM 823 C C . TYR A 1 105 ? -14.333 -5.380 6.404 1.00 95.75 105 TYR A C 1
ATOM 825 O O . TYR A 1 105 ? -14.742 -5.540 7.551 1.00 95.75 105 TYR A O 1
ATOM 833 N N . THR A 1 106 ? -15.032 -4.687 5.496 1.00 96.44 106 THR A N 1
ATOM 834 C CA . THR A 1 106 ? -16.357 -4.124 5.793 1.00 96.44 106 THR A CA 1
ATOM 835 C C . THR A 1 106 ? -17.324 -5.213 6.248 1.00 96.44 106 THR A C 1
ATOM 837 O O . THR A 1 106 ? -17.937 -5.069 7.303 1.00 96.44 106 THR A O 1
ATOM 840 N N . ILE A 1 107 ? -17.444 -6.312 5.496 1.00 96.56 107 ILE A N 1
ATOM 841 C CA . ILE A 1 107 ? -18.342 -7.422 5.847 1.00 96.56 107 ILE A CA 1
ATOM 842 C C . ILE A 1 107 ? -17.926 -8.050 7.181 1.00 96.56 107 ILE A C 1
ATOM 844 O O . ILE A 1 107 ? -18.764 -8.234 8.060 1.00 96.56 107 ILE A O 1
ATOM 848 N N . GLY A 1 108 ? -16.637 -8.337 7.363 1.00 95.12 108 GLY A N 1
ATOM 849 C CA . GLY A 1 108 ? -16.123 -8.936 8.590 1.00 95.12 108 GLY A CA 1
ATOM 850 C C . GLY A 1 108 ? -16.368 -8.062 9.820 1.00 95.12 108 GLY A C 1
ATOM 851 O O . GLY A 1 108 ? -16.870 -8.545 10.832 1.00 95.12 108 GLY A O 1
ATOM 852 N N . PHE A 1 109 ? -16.099 -6.759 9.733 1.00 94.50 109 PHE A N 1
ATOM 853 C CA . PHE A 1 109 ? -16.352 -5.830 10.835 1.00 94.50 109 PHE A CA 1
ATOM 854 C C . PHE A 1 109 ? -17.845 -5.590 11.083 1.00 94.50 109 PHE A C 1
ATOM 856 O O . PHE A 1 109 ? -18.229 -5.380 12.234 1.00 94.50 109 PHE A O 1
ATOM 863 N N . PHE A 1 110 ? -18.697 -5.683 10.056 1.00 94.69 110 PHE A N 1
ATOM 864 C CA . PHE A 1 110 ? -20.149 -5.683 10.244 1.00 94.69 110 PHE A CA 1
ATOM 865 C C . PHE A 1 110 ? -20.621 -6.915 11.018 1.00 94.69 110 PHE A C 1
ATOM 867 O O . PHE A 1 110 ? -21.439 -6.771 11.920 1.00 94.69 110 PHE A O 1
ATOM 874 N N . ILE A 1 111 ? -20.081 -8.101 10.716 1.00 94.25 111 ILE A N 1
ATOM 875 C CA . ILE A 1 111 ? -20.404 -9.342 11.440 1.00 94.25 111 ILE A CA 1
ATOM 876 C C . ILE A 1 111 ? -19.994 -9.240 12.915 1.00 94.25 111 ILE A C 1
ATOM 878 O O . ILE A 1 111 ? -20.716 -9.713 13.788 1.00 94.25 111 ILE A O 1
ATOM 882 N N . VAL A 1 112 ? -18.863 -8.591 13.203 1.00 91.25 112 VAL A N 1
ATOM 883 C CA . VAL A 1 112 ? -18.401 -8.333 14.579 1.00 91.25 112 VAL A CA 1
ATOM 884 C C . VAL A 1 112 ? -19.249 -7.261 15.287 1.00 91.25 112 VAL A C 1
ATOM 886 O O . VAL A 1 112 ? -19.216 -7.178 16.509 1.00 91.25 112 VAL A O 1
ATOM 889 N N . GLY A 1 113 ? -20.032 -6.462 14.556 1.00 88.88 113 GLY A N 1
ATOM 890 C CA . GLY A 1 113 ? -20.895 -5.422 15.125 1.00 88.88 113 GLY A CA 1
ATOM 891 C C . GLY A 1 113 ? -20.205 -4.072 15.346 1.00 88.88 113 GLY A C 1
ATOM 892 O O . GLY A 1 113 ? -20.680 -3.264 16.142 1.00 88.88 113 GLY A O 1
ATOM 893 N N . LEU A 1 114 ? -19.093 -3.791 14.655 1.00 90.00 114 LEU A N 1
ATOM 894 C CA . LEU A 1 114 ? -18.393 -2.512 14.800 1.00 90.00 114 LEU A CA 1
ATOM 895 C C . LEU A 1 114 ? -19.193 -1.348 14.182 1.00 90.00 114 LEU A C 1
ATOM 897 O O . LEU A 1 114 ? -19.508 -1.388 12.989 1.00 90.00 114 LEU A O 1
ATOM 901 N N . PRO A 1 115 ? -19.422 -0.246 14.923 1.00 83.44 115 PRO A N 1
ATOM 902 C CA . PRO A 1 115 ? -20.228 0.890 14.457 1.00 83.44 115 PRO A CA 1
ATOM 903 C C . PRO A 1 115 ? -19.596 1.666 13.289 1.00 83.44 115 PRO A C 1
ATOM 905 O O . PRO A 1 115 ? -20.284 2.417 12.603 1.00 83.44 115 PRO A O 1
ATOM 908 N N . TYR A 1 116 ? -18.306 1.450 13.014 1.00 88.31 116 TYR A N 1
ATOM 909 C CA . TYR A 1 116 ? -17.560 2.081 11.920 1.00 88.31 116 TYR A CA 1
ATOM 910 C C . TYR A 1 116 ? -17.042 1.075 10.882 1.00 88.31 116 TYR A C 1
ATOM 912 O O . TYR A 1 116 ? -16.086 1.369 10.166 1.00 88.31 116 TYR A O 1
ATOM 920 N N . ALA A 1 117 ? -17.662 -0.105 10.771 1.00 92.12 117 ALA A N 1
ATOM 921 C CA . ALA A 1 117 ? -17.237 -1.173 9.860 1.00 92.12 117 ALA A CA 1
ATOM 922 C C . ALA A 1 117 ? -17.066 -0.712 8.398 1.00 92.12 117 ALA A C 1
ATOM 924 O O . ALA A 1 117 ? -16.063 -1.022 7.753 1.00 92.12 117 ALA A O 1
ATOM 925 N N . PHE A 1 118 ? -18.018 0.072 7.882 1.00 94.25 118 PHE A N 1
ATOM 926 C CA . PHE A 1 118 ? -17.942 0.615 6.524 1.00 94.25 118 PHE A CA 1
ATOM 927 C C . PHE A 1 118 ? -16.768 1.589 6.355 1.00 94.25 118 PHE A C 1
ATOM 929 O O . PHE A 1 118 ? -15.981 1.447 5.423 1.00 94.25 118 PHE A O 1
ATOM 936 N N . LEU A 1 119 ? -16.609 2.538 7.284 1.00 94.25 119 LEU A N 1
ATOM 937 C CA . LEU A 1 119 ? -15.511 3.507 7.249 1.00 94.25 119 LEU A CA 1
ATOM 938 C C . LEU A 1 119 ? -14.151 2.803 7.315 1.00 94.25 119 LEU A C 1
ATOM 940 O O . LEU A 1 119 ? -13.249 3.137 6.550 1.00 94.25 119 LEU A O 1
ATOM 944 N N . LEU A 1 120 ? -14.028 1.794 8.180 1.00 93.56 120 LEU A N 1
ATOM 945 C CA . LEU A 1 120 ? -12.821 0.985 8.310 1.00 93.56 120 LEU A CA 1
ATOM 946 C C . LEU A 1 120 ? -12.498 0.208 7.036 1.00 93.56 120 LEU A C 1
ATOM 948 O O . LEU A 1 120 ? -11.330 0.139 6.674 1.00 93.56 120 LEU A O 1
ATOM 952 N N . GLY A 1 121 ? -13.491 -0.333 6.330 1.00 94.25 121 GLY A N 1
ATOM 953 C CA . GLY A 1 121 ? -13.233 -0.996 5.050 1.00 94.25 121 GLY A CA 1
ATOM 954 C C . GLY A 1 121 ? -12.887 -0.027 3.919 1.00 94.25 121 GLY A C 1
ATOM 955 O O . GLY A 1 121 ? -12.016 -0.335 3.112 1.00 94.25 121 GLY A O 1
ATOM 956 N N . VAL A 1 122 ? -13.460 1.182 3.890 1.00 95.31 122 VAL A N 1
ATOM 957 C CA . VAL A 1 122 ? -13.013 2.235 2.955 1.00 95.31 122 VAL A CA 1
ATOM 958 C C . VAL A 1 122 ? -11.565 2.635 3.245 1.00 95.31 122 VAL A C 1
ATOM 960 O O . VAL A 1 122 ? -10.761 2.750 2.319 1.00 95.31 122 VAL A O 1
ATOM 963 N N . MET A 1 123 ? -11.210 2.801 4.522 1.00 94.00 123 MET A N 1
ATOM 964 C CA . MET A 1 123 ? -9.821 3.023 4.927 1.00 94.00 123 MET A CA 1
ATOM 965 C C . MET A 1 123 ? -8.934 1.845 4.528 1.00 94.00 123 MET A C 1
ATOM 967 O O . MET A 1 123 ? -7.844 2.083 4.013 1.00 94.00 123 MET A O 1
ATOM 971 N N . ALA A 1 124 ? -9.415 0.608 4.691 1.00 93.81 124 ALA A N 1
ATOM 972 C CA . ALA A 1 124 ? -8.710 -0.592 4.265 1.00 93.81 124 ALA A CA 1
ATOM 973 C C . ALA A 1 124 ? -8.371 -0.516 2.780 1.00 93.81 124 ALA A C 1
ATOM 975 O O . ALA A 1 124 ? -7.199 -0.605 2.455 1.00 93.81 124 ALA A O 1
ATOM 976 N N . THR A 1 125 ? -9.337 -0.233 1.901 1.00 94.50 125 THR A N 1
ATOM 977 C CA . THR A 1 125 ? -9.107 -0.094 0.451 1.00 94.50 125 THR A CA 1
ATOM 978 C C . THR A 1 125 ? -7.991 0.900 0.123 1.00 94.50 125 THR A C 1
ATOM 980 O O . THR A 1 125 ? -7.172 0.667 -0.761 1.00 94.50 125 THR A O 1
ATOM 983 N N . VAL A 1 126 ? -7.942 2.040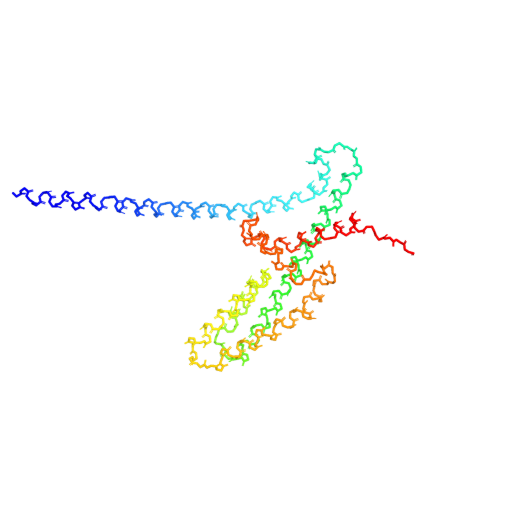 0.816 1.00 92.94 126 VAL A N 1
ATOM 984 C CA . VAL A 1 126 ? -6.911 3.058 0.559 1.00 92.94 126 VAL A CA 1
ATOM 985 C C . VAL A 1 126 ? -5.557 2.615 1.110 1.00 92.94 126 VAL A C 1
ATOM 987 O O . VAL A 1 126 ? -4.529 2.789 0.458 1.00 92.94 126 VAL A O 1
ATOM 990 N N . LEU A 1 127 ? -5.546 2.042 2.311 1.00 90.44 127 LEU A N 1
ATOM 991 C CA . LEU A 1 127 ? -4.332 1.657 3.017 1.00 90.44 127 LEU A CA 1
ATOM 992 C C . LEU A 1 127 ? -3.692 0.403 2.409 1.00 90.44 127 LEU A C 1
ATOM 994 O O . LEU A 1 127 ? -2.472 0.371 2.237 1.00 90.44 127 LEU A O 1
ATOM 998 N N . THR A 1 128 ? -4.482 -0.614 2.049 1.00 89.56 128 THR A N 1
ATOM 999 C CA . THR A 1 128 ? -4.011 -1.878 1.453 1.00 89.56 128 THR A CA 1
ATOM 1000 C C . THR A 1 128 ? -3.491 -1.698 0.038 1.00 89.56 128 THR A C 1
ATOM 1002 O O . THR A 1 128 ? -2.780 -2.569 -0.447 1.00 89.56 128 THR A O 1
ATOM 1005 N N . MET A 1 129 ? -3.682 -0.530 -0.586 1.00 85.38 129 MET A N 1
ATOM 1006 C CA . MET A 1 129 ? -2.920 -0.124 -1.771 1.00 85.38 129 MET A CA 1
ATOM 1007 C C . MET A 1 129 ? -1.398 -0.261 -1.552 1.00 85.38 129 MET A C 1
ATOM 1009 O O . MET A 1 129 ? -0.671 -0.547 -2.503 1.00 85.38 129 MET A O 1
ATOM 1013 N N . ILE A 1 130 ? -0.920 -0.109 -0.307 1.00 81.00 130 ILE A N 1
ATOM 1014 C CA . ILE A 1 130 ? 0.437 -0.484 0.109 1.00 81.00 130 ILE A CA 1
ATOM 1015 C C . ILE A 1 130 ? 0.397 -1.892 0.735 1.00 81.00 130 ILE A C 1
ATOM 1017 O O . ILE A 1 130 ? -0.115 -2.046 1.852 1.00 81.00 130 ILE A O 1
ATOM 1021 N N . PRO A 1 131 ? 0.973 -2.911 0.066 1.00 75.31 131 PRO A N 1
ATOM 1022 C CA . PRO A 1 131 ? 0.973 -4.288 0.554 1.00 75.31 131 PRO A CA 1
ATOM 1023 C C . PRO A 1 131 ? 1.530 -4.412 1.971 1.00 75.31 131 PRO A C 1
ATOM 1025 O O . PRO A 1 131 ? 2.517 -3.753 2.311 1.00 75.31 131 PRO A O 1
ATOM 1028 N N . PHE A 1 132 ? 0.925 -5.292 2.775 1.00 75.00 132 PHE A N 1
ATOM 1029 C CA . PHE A 1 132 ? 1.222 -5.561 4.193 1.00 75.00 132 PHE A CA 1
ATOM 1030 C C . PHE A 1 132 ? 0.973 -4.384 5.144 1.00 75.00 132 PHE A C 1
ATOM 1032 O O . PHE A 1 132 ? 0.302 -4.545 6.164 1.00 75.00 132 PHE A O 1
ATOM 1039 N N . LEU A 1 133 ? 1.482 -3.193 4.821 1.00 81.50 133 LEU A N 1
ATOM 1040 C CA . LEU A 1 133 ? 1.355 -2.002 5.656 1.00 81.50 133 LEU A CA 1
ATOM 1041 C C . LEU A 1 133 ? -0.117 -1.628 5.850 1.00 81.50 133 LEU A C 1
ATOM 1043 O O . LEU A 1 133 ? -0.537 -1.296 6.960 1.00 81.50 133 LEU A O 1
ATOM 1047 N N . GLY A 1 134 ? -0.911 -1.723 4.786 1.00 85.88 134 GLY A N 1
ATOM 1048 C CA . GLY A 1 134 ? -2.317 -1.362 4.840 1.00 85.88 134 GLY A CA 1
ATOM 1049 C C . GLY A 1 134 ? -3.174 -2.272 5.706 1.00 85.88 134 GLY A C 1
ATOM 1050 O O . GLY A 1 134 ? -3.989 -1.799 6.497 1.00 85.88 134 GLY A O 1
ATOM 1051 N N . ALA A 1 135 ? -2.943 -3.578 5.606 1.00 87.69 135 ALA A N 1
ATOM 1052 C CA . ALA A 1 135 ? -3.651 -4.570 6.403 1.00 87.69 135 ALA A CA 1
ATOM 1053 C C . ALA A 1 135 ? -3.309 -4.411 7.896 1.00 87.69 135 ALA A C 1
ATOM 1055 O O . ALA A 1 135 ? -4.206 -4.354 8.738 1.00 87.69 135 ALA A O 1
ATOM 1056 N N . ILE A 1 136 ? -2.021 -4.239 8.227 1.00 88.75 136 ILE A N 1
ATOM 1057 C CA . ILE A 1 136 ? -1.556 -4.045 9.610 1.00 88.75 136 ILE A CA 1
ATOM 1058 C C . ILE A 1 136 ? -2.139 -2.763 10.216 1.00 88.75 136 ILE A C 1
ATOM 1060 O O . ILE A 1 136 ? -2.660 -2.784 11.332 1.00 88.75 136 ILE A O 1
ATOM 1064 N N . THR A 1 137 ? -2.068 -1.645 9.488 1.00 90.94 137 THR A N 1
ATOM 1065 C CA . THR A 1 137 ? -2.587 -0.352 9.965 1.00 90.94 137 THR A CA 1
ATOM 1066 C C . THR A 1 137 ? -4.099 -0.388 10.157 1.00 90.94 137 THR A C 1
ATOM 1068 O O . THR A 1 137 ? -4.588 0.072 11.188 1.00 90.94 137 THR A O 1
ATOM 1071 N N . THR A 1 138 ? -4.837 -1.001 9.231 1.00 92.50 138 THR A N 1
ATOM 1072 C CA . THR A 1 138 ? -6.293 -1.161 9.352 1.00 92.50 138 THR A CA 1
ATOM 1073 C C . THR A 1 138 ? -6.675 -2.032 10.545 1.00 92.50 138 THR A C 1
ATOM 1075 O O . THR A 1 138 ? -7.565 -1.665 11.312 1.00 92.50 138 THR A O 1
ATOM 1078 N N . CYS A 1 139 ? -5.973 -3.149 10.748 1.00 92.75 139 CYS A N 1
ATOM 1079 C CA . CYS A 1 139 ? -6.176 -4.022 11.901 1.00 92.75 139 CYS A CA 1
ATOM 1080 C C . CYS A 1 139 ? -5.931 -3.278 13.218 1.00 92.75 139 CYS A C 1
ATOM 1082 O O . CYS A 1 139 ? -6.768 -3.319 14.117 1.00 92.75 139 CYS A O 1
ATOM 1084 N N . LEU A 1 140 ? -4.830 -2.525 13.310 1.00 94.19 140 LEU A N 1
ATOM 1085 C CA . LEU A 1 140 ? -4.506 -1.740 14.499 1.00 94.19 140 LEU A CA 1
ATOM 1086 C C . LEU A 1 140 ? -5.594 -0.704 14.812 1.00 94.19 140 LEU A C 1
ATOM 1088 O O . LEU A 1 140 ? -6.023 -0.597 15.959 1.00 94.19 140 LEU A O 1
ATOM 1092 N N . MET A 1 141 ? -6.070 0.033 13.803 1.00 92.62 141 MET A N 1
ATOM 1093 C CA . MET A 1 141 ? -7.148 1.011 13.990 1.00 92.62 141 MET A CA 1
ATOM 1094 C C . MET A 1 141 ? -8.452 0.338 14.433 1.00 92.62 141 MET A C 1
ATOM 1096 O O . MET A 1 141 ? -9.094 0.804 15.374 1.00 92.62 141 MET A O 1
ATOM 1100 N N . ALA A 1 142 ? -8.820 -0.782 13.806 1.00 92.62 142 ALA A N 1
ATOM 1101 C CA . ALA A 1 142 ? -10.012 -1.542 14.171 1.00 92.62 142 ALA A CA 1
ATOM 1102 C C . ALA A 1 142 ? -9.934 -2.088 15.607 1.00 92.62 142 ALA A C 1
ATOM 1104 O O . ALA A 1 142 ? -10.924 -2.028 16.336 1.00 92.62 142 ALA A O 1
ATOM 1105 N N . LEU A 1 143 ? -8.760 -2.559 16.042 1.00 93.62 143 LEU A N 1
ATOM 1106 C CA . LEU A 1 143 ? -8.527 -3.034 17.409 1.00 93.62 143 LEU A CA 1
ATOM 1107 C C . LEU A 1 143 ? -8.677 -1.923 18.443 1.00 93.62 143 LEU A C 1
ATOM 1109 O O . LEU A 1 143 ? -9.342 -2.122 19.458 1.00 93.62 143 LEU A O 1
ATOM 1113 N N . VAL A 1 144 ? -8.089 -0.753 18.181 1.00 92.94 144 VAL A N 1
ATOM 1114 C CA . VAL A 1 144 ? -8.211 0.406 19.075 1.00 92.94 144 VAL A CA 1
ATOM 1115 C C . VAL A 1 144 ? -9.675 0.819 19.206 1.00 92.94 144 VAL A C 1
ATOM 1117 O O . VAL A 1 144 ? -10.149 1.025 20.320 1.00 92.94 144 VAL A O 1
ATOM 1120 N N . ILE A 1 145 ? -10.414 0.880 18.096 1.00 91.31 145 ILE A N 1
ATOM 1121 C CA . ILE A 1 145 ? -11.841 1.228 18.110 1.00 91.31 145 ILE A CA 1
ATOM 1122 C C . ILE A 1 145 ? -12.656 0.179 18.872 1.00 91.31 145 ILE A C 1
ATOM 1124 O O . ILE A 1 145 ? -13.462 0.550 19.721 1.00 91.31 145 ILE A O 1
ATOM 1128 N N . ALA A 1 146 ? -12.431 -1.114 18.619 1.00 91.06 146 ALA A N 1
ATOM 1129 C CA . ALA A 1 146 ? -13.126 -2.189 19.326 1.00 91.06 146 ALA A CA 1
ATOM 1130 C C . ALA A 1 146 ? -12.903 -2.097 20.843 1.00 91.06 146 ALA A C 1
ATOM 1132 O O . ALA A 1 146 ? -13.856 -2.151 21.617 1.00 91.06 146 ALA A O 1
ATOM 1133 N N . PHE A 1 147 ? -11.651 -1.895 21.259 1.00 90.88 147 PHE A N 1
ATOM 1134 C CA . PHE A 1 147 ? -11.288 -1.825 22.669 1.00 90.88 147 PHE A CA 1
ATOM 1135 C C . PHE A 1 147 ? -11.869 -0.588 23.362 1.00 90.88 147 PHE A C 1
ATOM 1137 O O . PHE A 1 147 ? -12.435 -0.697 24.446 1.00 90.88 147 PHE A O 1
ATOM 1144 N N . VAL A 1 148 ? -11.769 0.586 22.731 1.00 90.56 148 VAL A N 1
ATOM 1145 C CA . VAL A 1 148 ? -12.265 1.849 23.302 1.00 90.56 148 VAL A CA 1
ATOM 1146 C C . VAL A 1 148 ? -13.792 1.880 23.368 1.00 90.56 148 VAL A C 1
ATOM 1148 O O . VAL A 1 148 ? -14.348 2.443 24.307 1.00 90.56 148 VAL A O 1
ATOM 1151 N N . GLN A 1 149 ? -14.476 1.299 22.381 1.00 88.44 149 GLN A N 1
ATOM 1152 C CA . GLN A 1 149 ? -15.925 1.427 22.263 1.00 88.44 149 GLN A CA 1
ATOM 1153 C C . GLN A 1 149 ? -16.700 0.390 23.077 1.00 88.44 149 GLN A C 1
ATOM 1155 O O . GLN A 1 149 ? -17.729 0.733 23.656 1.00 88.44 149 GLN A O 1
ATOM 1160 N N . PHE A 1 150 ? -16.225 -0.856 23.122 1.00 86.62 150 PHE A N 1
ATOM 1161 C CA . PHE A 1 150 ? -16.925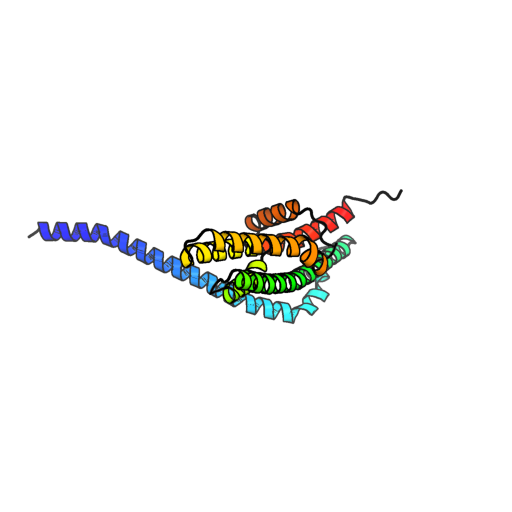 -1.938 23.818 1.00 86.62 150 PHE A CA 1
ATOM 1162 C C . PHE A 1 150 ? -16.330 -2.244 25.194 1.00 86.62 150 PHE A C 1
ATOM 1164 O O . PHE A 1 150 ? -17.052 -2.710 26.072 1.00 86.62 150 PHE A O 1
ATOM 1171 N N . GLY A 1 151 ? -15.037 -1.968 25.411 1.00 81.31 151 GLY A N 1
ATOM 1172 C CA . GLY A 1 151 ? -14.364 -2.244 26.684 1.00 81.31 151 GLY A CA 1
ATOM 1173 C C . GLY A 1 151 ? -14.304 -3.731 27.056 1.00 81.31 151 GLY A C 1
ATOM 1174 O O . GLY A 1 151 ? -14.015 -4.059 28.205 1.00 81.31 151 GLY A O 1
ATOM 1175 N N . ASP A 1 152 ? -14.584 -4.629 26.110 1.00 88.00 152 ASP A N 1
ATOM 1176 C CA . ASP A 1 152 ? -14.601 -6.074 26.300 1.00 88.00 152 ASP A CA 1
ATOM 1177 C C . ASP A 1 152 ? -13.495 -6.771 25.494 1.00 88.00 152 ASP A C 1
ATOM 1179 O O . ASP A 1 152 ? -12.834 -6.184 24.636 1.00 88.00 152 ASP A O 1
ATOM 1183 N N . TRP A 1 153 ? -13.257 -8.049 25.796 1.00 88.69 153 TRP A N 1
ATOM 1184 C CA . TRP A 1 153 ? -12.250 -8.846 25.084 1.00 88.69 153 TRP A CA 1
ATOM 1185 C C . TRP A 1 153 ? -12.816 -9.561 23.850 1.00 88.69 153 TRP A C 1
ATOM 1187 O O . TRP A 1 153 ? -12.061 -10.041 23.005 1.00 88.69 153 TRP A O 1
ATOM 1197 N N . TRP A 1 154 ? -14.145 -9.622 23.722 1.00 89.44 154 TRP A N 1
ATOM 1198 C CA . TRP A 1 154 ? -14.815 -10.364 22.658 1.00 89.44 154 TRP A CA 1
ATOM 1199 C C . TRP A 1 154 ? -14.737 -9.647 21.305 1.00 89.44 154 TRP A C 1
ATOM 1201 O O . TRP A 1 154 ? -14.378 -10.274 20.306 1.00 89.44 154 TRP A O 1
ATOM 1211 N N . HIS A 1 155 ? -14.980 -8.332 21.257 1.00 89.88 155 HIS A N 1
ATOM 1212 C CA . HIS A 1 155 ? -14.914 -7.578 20.000 1.00 89.88 155 HIS A CA 1
ATOM 1213 C C . HIS A 1 155 ? -13.487 -7.492 19.426 1.00 89.88 155 HIS A C 1
ATOM 1215 O O . HIS A 1 155 ? -13.326 -7.748 18.229 1.00 89.88 155 HIS A O 1
ATOM 1221 N N . PRO A 1 156 ? -12.424 -7.223 20.217 1.00 91.94 156 PRO A N 1
ATOM 1222 C CA . PRO A 1 156 ? -11.047 -7.285 19.721 1.00 91.94 156 PRO A CA 1
ATOM 1223 C C . PRO A 1 156 ? -10.656 -8.671 19.188 1.00 91.94 156 PRO A C 1
ATOM 1225 O O . PRO A 1 156 ? -9.995 -8.768 18.153 1.00 91.94 156 PRO A O 1
ATOM 1228 N N . LEU A 1 157 ? -11.103 -9.754 19.837 1.00 93.31 157 LEU A N 1
ATOM 1229 C CA . LEU A 1 157 ? -10.890 -11.119 19.345 1.00 93.31 157 LEU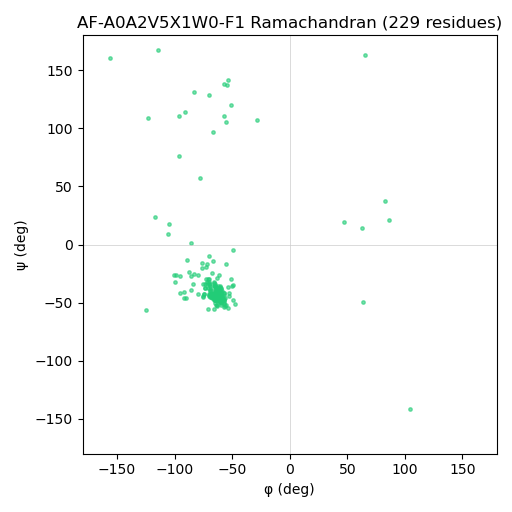 A CA 1
ATOM 1230 C C . LEU A 1 157 ? -11.609 -11.352 18.004 1.00 93.31 157 LEU A C 1
ATOM 1232 O O . LEU A 1 157 ? -11.045 -11.961 17.090 1.00 93.31 157 LEU A O 1
ATOM 1236 N N . GLY A 1 158 ? -12.827 -10.823 17.858 1.00 93.50 158 GLY A N 1
ATOM 1237 C CA . GLY A 1 158 ? -13.568 -10.816 16.598 1.00 93.50 158 GLY A CA 1
ATOM 1238 C C . GLY A 1 158 ? -12.812 -10.087 15.484 1.00 93.50 158 GLY A C 1
ATOM 1239 O O . GLY A 1 158 ? -12.667 -10.630 14.390 1.00 93.50 158 GLY A O 1
ATOM 1240 N N . VAL A 1 159 ? -12.243 -8.912 15.772 1.00 93.94 159 VAL A N 1
ATOM 1241 C CA . VAL A 1 159 ? -11.400 -8.154 14.826 1.00 93.94 159 VAL A CA 1
ATOM 1242 C C . VAL A 1 159 ? -10.176 -8.961 14.392 1.00 93.94 159 VAL A C 1
ATOM 1244 O O . VAL A 1 159 ? -9.905 -9.046 13.194 1.00 93.94 159 VAL A O 1
ATOM 1247 N N . LEU A 1 160 ? -9.462 -9.594 15.330 1.00 94.62 160 LEU A N 1
ATOM 1248 C CA . LEU A 1 160 ? -8.317 -10.456 15.004 1.00 94.62 160 LEU A CA 1
ATOM 1249 C C . LEU A 1 160 ? -8.726 -11.651 14.142 1.00 94.62 160 LEU A C 1
ATOM 1251 O O . LEU A 1 160 ? -7.997 -12.030 13.227 1.00 94.62 160 LEU A O 1
ATOM 1255 N N . THR A 1 161 ? -9.896 -12.225 14.411 1.00 94.94 161 THR A N 1
ATOM 1256 C CA . THR A 1 161 ? -10.431 -13.349 13.637 1.00 94.94 161 THR A CA 1
ATOM 1257 C C . THR A 1 161 ? -10.749 -12.920 12.208 1.00 94.94 161 THR A C 1
ATOM 1259 O O . THR A 1 161 ? -10.325 -13.581 11.262 1.00 94.94 161 THR A O 1
ATOM 1262 N N . VAL A 1 162 ? -11.424 -11.779 12.035 1.00 95.31 162 VAL A N 1
ATOM 1263 C CA . VAL A 1 162 ? -11.676 -11.185 10.714 1.00 95.31 162 VAL A CA 1
ATOM 1264 C C . VAL A 1 162 ? -10.359 -10.937 9.991 1.00 95.31 162 VAL A C 1
ATOM 1266 O O . VAL A 1 162 ? -10.203 -11.372 8.855 1.00 95.31 162 VAL A O 1
ATOM 1269 N N . PHE A 1 163 ? -9.387 -10.313 10.655 1.00 94.00 163 PHE A N 1
ATOM 1270 C CA . PHE A 1 163 ? -8.071 -10.057 10.078 1.00 94.00 163 PHE A CA 1
ATOM 1271 C C . PHE A 1 163 ? -7.378 -11.340 9.611 1.00 94.00 163 PHE A C 1
ATOM 1273 O O . PHE A 1 163 ? -6.899 -11.399 8.481 1.00 94.00 163 PHE A O 1
ATOM 1280 N N . ALA A 1 164 ? -7.376 -12.390 10.435 1.00 93.69 164 ALA A N 1
ATOM 1281 C CA . ALA A 1 164 ? -6.786 -13.675 10.076 1.00 93.69 164 ALA A CA 1
ATOM 1282 C C . ALA A 1 164 ? -7.481 -14.312 8.859 1.00 93.69 164 ALA A C 1
ATOM 1284 O O . ALA A 1 164 ? -6.805 -14.811 7.957 1.00 93.69 164 ALA A O 1
ATOM 1285 N N . VAL A 1 165 ? -8.816 -14.267 8.800 1.00 95.19 165 VAL A N 1
ATOM 1286 C CA . VAL A 1 165 ? -9.594 -14.797 7.669 1.00 95.19 165 VAL A CA 1
ATOM 1287 C C . VAL A 1 165 ? -9.306 -14.012 6.392 1.00 95.19 165 VAL A C 1
ATOM 1289 O O . VAL A 1 165 ? -9.012 -14.624 5.364 1.00 95.19 165 VAL A O 1
ATOM 1292 N N . VAL A 1 166 ? -9.338 -12.677 6.453 1.00 93.94 166 VAL A N 1
ATOM 1293 C CA . VAL A 1 166 ? -9.075 -11.821 5.289 1.00 93.94 166 VAL A CA 1
ATOM 1294 C C . VAL A 1 166 ? -7.645 -12.012 4.796 1.00 93.94 166 VAL A C 1
ATOM 1296 O O . VAL A 1 166 ? -7.472 -12.299 3.617 1.00 93.94 166 VAL A O 1
ATOM 1299 N N . GLN A 1 167 ? -6.636 -12.004 5.675 1.00 91.00 167 GLN A N 1
ATOM 1300 C CA . GLN A 1 167 ? -5.248 -12.263 5.266 1.00 91.00 167 GLN A CA 1
ATOM 1301 C C . GLN A 1 167 ? -5.047 -13.645 4.646 1.00 91.00 167 GLN A C 1
ATOM 1303 O O . GLN A 1 167 ? -4.219 -13.808 3.748 1.00 91.00 167 GLN A O 1
ATOM 1308 N N . THR A 1 168 ? -5.765 -14.654 5.137 1.00 88.88 168 THR A N 1
ATOM 1309 C CA . THR A 1 168 ? -5.669 -16.015 4.600 1.00 88.88 168 THR A CA 1
ATOM 1310 C C . THR A 1 168 ? -6.295 -16.085 3.209 1.00 88.88 168 THR A C 1
ATOM 1312 O O . THR A 1 168 ? -5.693 -16.647 2.293 1.00 88.88 168 THR A O 1
ATOM 1315 N N . LEU A 1 169 ? -7.468 -15.474 3.019 1.00 89.94 169 LEU A N 1
ATOM 1316 C CA . LEU A 1 169 ? -8.102 -15.349 1.703 1.00 89.94 169 LEU A CA 1
ATOM 1317 C C . LEU A 1 169 ? -7.227 -14.545 0.739 1.00 89.94 169 LEU A C 1
ATOM 1319 O O . LEU A 1 169 ? -7.063 -14.943 -0.417 1.00 89.94 169 LEU A O 1
ATOM 1323 N N . GLU A 1 170 ? -6.631 -13.457 1.221 1.00 86.94 170 GLU A N 1
ATOM 1324 C CA . GLU A 1 170 ? -5.729 -12.615 0.449 1.00 86.94 170 GLU A CA 1
ATOM 1325 C C . GLU A 1 170 ? -4.527 -13.417 -0.053 1.00 86.94 170 GLU A C 1
ATOM 1327 O O . GLU A 1 170 ? -4.259 -13.448 -1.256 1.00 86.94 170 GLU A O 1
ATOM 1332 N N . GLY A 1 171 ? -3.842 -14.121 0.851 1.00 81.94 171 GLY A N 1
ATOM 1333 C CA . GLY A 1 171 ? -2.630 -14.873 0.538 1.00 81.94 171 GLY A CA 1
ATOM 1334 C C . GLY A 1 171 ? -2.867 -16.132 -0.299 1.00 81.94 171 GLY A C 1
ATOM 1335 O O . GLY A 1 171 ? -2.052 -16.444 -1.167 1.00 81.94 171 GLY A O 1
ATOM 1336 N N . LEU A 1 172 ? -3.967 -16.855 -0.067 1.00 82.56 172 LEU A N 1
ATOM 1337 C CA . LEU A 1 172 ? -4.216 -18.153 -0.710 1.00 82.56 172 LEU A CA 1
ATOM 1338 C C . LEU A 1 172 ? -5.074 -18.070 -1.974 1.00 82.56 172 LEU A C 1
ATOM 1340 O O . LEU A 1 172 ? -4.964 -18.946 -2.831 1.00 82.56 172 LEU A O 1
ATOM 1344 N N . VAL A 1 173 ? -5.937 -17.059 -2.102 1.00 85.19 173 VAL A N 1
ATOM 1345 C CA . VAL A 1 173 ? -6.938 -17.001 -3.181 1.00 85.19 173 VAL A CA 1
ATOM 1346 C C . VAL A 1 173 ? -6.826 -15.714 -3.987 1.00 85.19 173 VAL A C 1
ATOM 1348 O O . VAL A 1 173 ? -6.661 -15.770 -5.205 1.00 85.19 173 VAL A O 1
ATOM 1351 N N . ILE A 1 174 ? -6.914 -14.555 -3.336 1.00 85.50 174 ILE A N 1
ATOM 1352 C CA . ILE A 1 174 ? -7.066 -13.259 -4.015 1.00 85.50 174 ILE A CA 1
ATOM 1353 C C . ILE A 1 174 ? -5.765 -12.874 -4.724 1.00 85.50 174 ILE A C 1
ATOM 1355 O O . ILE A 1 174 ? -5.761 -12.690 -5.943 1.00 85.50 174 ILE A O 1
ATOM 1359 N N . SER A 1 175 ? -4.650 -12.836 -3.994 1.00 81.38 175 SER A N 1
ATOM 1360 C CA . SER A 1 175 ? -3.327 -12.526 -4.543 1.00 81.38 175 SER A CA 1
ATOM 1361 C C . SER A 1 175 ? -2.927 -13.456 -5.692 1.00 81.38 175 SER A C 1
ATOM 1363 O O . SER A 1 175 ? -2.620 -12.942 -6.768 1.00 81.38 175 SER A O 1
ATOM 1365 N N . PRO A 1 176 ? -2.962 -14.799 -5.567 1.00 76.44 176 PRO A N 1
ATOM 1366 C CA . PRO A 1 176 ? -2.565 -15.670 -6.672 1.00 76.44 176 PRO A CA 1
ATOM 1367 C C . PRO A 1 176 ? -3.508 -15.574 -7.874 1.00 76.44 176 PRO A C 1
ATOM 1369 O O . PRO A 1 176 ? -3.046 -15.656 -9.009 1.00 76.44 176 PRO A O 1
ATOM 1372 N N . LYS A 1 177 ? -4.809 -15.342 -7.670 1.00 81.81 177 LYS A N 1
ATOM 1373 C CA . LYS A 1 177 ? -5.767 -15.224 -8.778 1.00 81.81 177 LYS A CA 1
ATOM 1374 C C . LYS A 1 177 ? -5.659 -13.891 -9.523 1.00 81.81 177 LYS A C 1
ATOM 1376 O O . LYS A 1 177 ? -5.880 -13.859 -10.732 1.00 81.81 177 LYS A O 1
ATOM 1381 N N . ILE A 1 178 ? -5.335 -12.805 -8.822 1.00 81.38 178 ILE A N 1
ATOM 1382 C CA . ILE A 1 178 ? -5.265 -11.457 -9.402 1.00 81.38 178 ILE A CA 1
ATOM 1383 C C . ILE A 1 178 ? -3.854 -11.130 -9.895 1.00 81.38 178 ILE A C 1
ATOM 1385 O O . ILE A 1 178 ? -3.694 -10.617 -11.004 1.00 81.38 178 ILE A O 1
ATOM 1389 N N . MET A 1 179 ? -2.833 -11.420 -9.089 1.00 71.31 179 MET A N 1
ATOM 1390 C CA . MET A 1 179 ? -1.439 -11.127 -9.426 1.00 71.31 179 MET A CA 1
ATOM 1391 C C . MET A 1 179 ? -0.761 -12.249 -10.221 1.00 71.31 17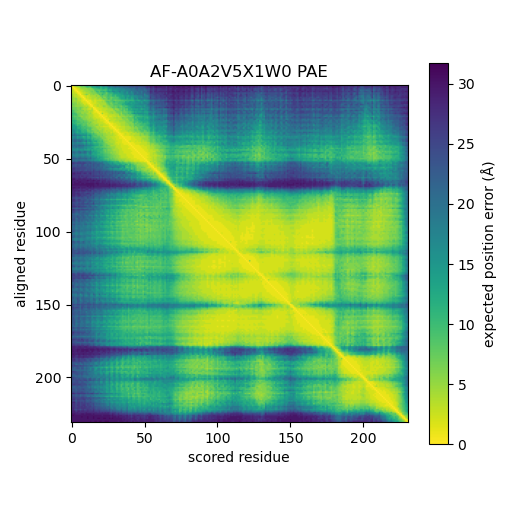9 MET A C 1
ATOM 1393 O O . MET A 1 179 ? 0.159 -11.962 -10.988 1.00 71.31 179 MET A O 1
ATOM 1397 N N . GLY A 1 180 ? -1.243 -13.494 -10.115 1.00 61.78 180 GLY A N 1
ATOM 1398 C CA . GLY A 1 180 ? -0.768 -14.638 -10.904 1.00 61.78 180 GLY A CA 1
ATOM 1399 C C . GLY A 1 180 ? 0.683 -15.059 -10.634 1.00 61.78 180 GLY A C 1
ATOM 1400 O O . GLY A 1 180 ? 1.491 -14.293 -10.115 1.00 61.78 180 GLY A O 1
ATOM 1401 N N . GLU A 1 181 ? 1.046 -16.277 -11.059 1.00 49.28 181 GLU A N 1
ATOM 1402 C CA . GLU A 1 181 ? 2.360 -16.957 -10.917 1.00 49.28 181 GLU A CA 1
ATOM 1403 C C . GLU A 1 181 ? 3.610 -16.150 -11.336 1.00 49.28 181 GLU A C 1
ATOM 1405 O O . GLU A 1 181 ? 4.741 -16.610 -11.177 1.00 49.28 181 GLU A O 1
ATOM 1410 N N . ARG A 1 182 ? 3.453 -14.940 -11.877 1.00 47.47 182 ARG A N 1
ATOM 1411 C CA . ARG A 1 182 ? 4.544 -14.166 -12.474 1.00 47.47 182 ARG A CA 1
ATOM 1412 C C . ARG A 1 182 ? 5.523 -13.579 -11.474 1.00 47.47 182 ARG A C 1
ATOM 1414 O O . ARG A 1 182 ? 6.626 -13.212 -11.871 1.00 47.47 182 ARG A O 1
ATOM 1421 N N . VAL A 1 183 ? 5.140 -13.465 -10.205 1.00 51.75 183 VAL A N 1
ATOM 1422 C CA . VAL A 1 183 ? 6.041 -12.893 -9.205 1.00 51.75 183 VAL A CA 1
ATOM 1423 C C . VAL A 1 183 ? 6.882 -14.001 -8.577 1.00 51.75 183 VAL A C 1
ATOM 1425 O O . VAL A 1 183 ? 8.100 -13.859 -8.516 1.00 51.75 183 VAL A O 1
ATOM 1428 N N . GLY A 1 184 ? 6.276 -15.135 -8.187 1.00 52.19 184 GLY A N 1
ATOM 1429 C CA . GLY A 1 184 ? 6.953 -16.329 -7.648 1.00 52.19 184 GLY A CA 1
ATOM 1430 C C . GLY A 1 184 ? 8.001 -16.041 -6.561 1.00 52.19 184 GLY A C 1
ATOM 1431 O O . GLY A 1 184 ? 8.929 -16.832 -6.384 1.00 52.19 184 GLY A O 1
ATOM 1432 N N . LEU A 1 185 ? 7.927 -14.863 -5.937 1.00 58.22 185 LEU A N 1
ATOM 1433 C CA . LEU A 1 185 ? 8.865 -14.385 -4.939 1.00 58.22 185 LEU A CA 1
ATOM 1434 C C . LEU A 1 185 ? 8.437 -14.995 -3.617 1.00 58.22 185 LEU A C 1
ATOM 1436 O O . LEU A 1 185 ? 7.266 -14.932 -3.247 1.00 58.22 185 LEU A O 1
ATOM 1440 N N . HIS A 1 186 ? 9.394 -15.572 -2.901 1.00 60.62 186 HIS A N 1
ATOM 1441 C CA . HIS A 1 186 ? 9.153 -15.990 -1.532 1.00 60.62 186 HIS A CA 1
ATOM 1442 C C . HIS A 1 186 ? 8.689 -14.762 -0.719 1.00 60.62 186 HIS A C 1
ATOM 1444 O O . HIS A 1 186 ? 9.280 -13.692 -0.896 1.00 60.62 186 HIS A O 1
ATOM 1450 N N . PRO A 1 187 ? 7.684 -14.867 0.177 1.00 62.47 187 PRO A N 1
ATOM 1451 C CA . PRO A 1 187 ? 7.184 -13.730 0.962 1.00 62.47 187 PRO A CA 1
ATOM 1452 C C . PRO A 1 187 ? 8.297 -12.944 1.671 1.00 62.47 187 PRO A C 1
ATOM 1454 O O . PRO A 1 187 ? 8.283 -11.717 1.698 1.00 62.47 187 PRO A O 1
ATOM 1457 N N . LEU A 1 188 ? 9.333 -13.649 2.139 1.00 69.94 188 LEU A N 1
ATOM 1458 C CA . LEU A 1 188 ? 10.542 -13.040 2.706 1.00 69.94 188 LEU A CA 1
ATOM 1459 C C . LEU A 1 188 ? 11.239 -12.070 1.738 1.00 69.94 188 LEU A C 1
ATOM 1461 O O . LEU A 1 188 ? 11.668 -10.999 2.149 1.00 69.94 188 LEU A O 1
ATOM 1465 N N . THR A 1 189 ? 11.345 -12.415 0.454 1.00 71.69 189 THR A N 1
ATOM 1466 C CA . THR A 1 189 ? 11.962 -11.550 -0.559 1.00 71.69 189 THR A CA 1
ATOM 1467 C C . THR A 1 189 ? 11.153 -10.277 -0.762 1.00 71.69 189 THR A C 1
ATOM 1469 O O . THR A 1 189 ? 11.740 -9.226 -0.987 1.00 71.69 189 THR A O 1
ATOM 1472 N N . ILE A 1 190 ? 9.827 -10.350 -0.641 1.00 71.88 190 ILE A N 1
ATOM 1473 C CA . ILE A 1 190 ? 8.952 -9.180 -0.733 1.00 71.88 190 ILE A CA 1
ATOM 1474 C C . ILE A 1 190 ? 9.154 -8.275 0.485 1.00 71.88 190 ILE A C 1
ATOM 1476 O O . ILE A 1 190 ? 9.330 -7.075 0.315 1.00 71.88 190 ILE A O 1
ATOM 1480 N N . ILE A 1 191 ? 9.216 -8.839 1.695 1.00 72.88 191 ILE A N 1
ATOM 1481 C CA . ILE A 1 191 ? 9.493 -8.074 2.922 1.00 72.88 191 ILE A CA 1
ATOM 1482 C C . ILE A 1 191 ? 10.863 -7.392 2.832 1.00 72.88 191 ILE A C 1
ATOM 1484 O O . ILE A 1 191 ? 10.962 -6.188 3.055 1.00 72.88 191 ILE A O 1
ATOM 1488 N N . ILE A 1 192 ? 11.908 -8.131 2.443 1.00 80.06 192 ILE A N 1
ATOM 1489 C CA . ILE A 1 192 ? 13.259 -7.580 2.261 1.00 80.06 192 ILE A CA 1
ATOM 1490 C C . ILE A 1 192 ? 13.250 -6.490 1.189 1.00 80.06 192 ILE A C 1
ATOM 1492 O O . ILE A 1 192 ? 13.832 -5.431 1.401 1.00 80.06 192 ILE A O 1
ATOM 1496 N N . ALA A 1 193 ? 12.573 -6.722 0.063 1.00 79.44 193 ALA A N 1
ATOM 1497 C CA . ALA A 1 193 ? 12.448 -5.733 -0.995 1.00 79.44 193 ALA A CA 1
ATOM 1498 C C . ALA A 1 193 ? 11.768 -4.464 -0.482 1.00 79.44 193 ALA A C 1
ATOM 1500 O O . ALA A 1 193 ? 12.302 -3.383 -0.697 1.00 79.44 193 ALA A O 1
ATOM 1501 N N . VAL A 1 194 ? 10.643 -4.577 0.228 1.00 78.50 194 VAL A N 1
ATOM 1502 C CA . VAL A 1 194 ? 9.930 -3.428 0.797 1.00 78.50 194 VAL A CA 1
ATOM 1503 C C . VAL A 1 194 ? 10.825 -2.684 1.781 1.00 78.50 194 VAL A C 1
ATOM 1505 O O . VAL A 1 194 ? 10.983 -1.483 1.622 1.00 78.50 194 VAL A O 1
ATOM 1508 N N . MET A 1 195 ? 11.477 -3.367 2.727 1.00 81.25 195 MET A N 1
ATOM 1509 C CA . MET A 1 195 ? 12.379 -2.728 3.696 1.00 81.25 195 MET A CA 1
ATOM 1510 C C . MET A 1 195 ? 13.568 -2.029 3.020 1.00 81.25 195 MET A C 1
ATOM 1512 O O . MET A 1 195 ? 13.925 -0.899 3.373 1.00 81.25 195 MET A O 1
ATOM 1516 N N . ALA A 1 196 ? 14.173 -2.685 2.028 1.00 83.69 196 ALA A N 1
ATOM 1517 C CA . ALA A 1 196 ? 15.265 -2.120 1.249 1.00 83.69 196 ALA A CA 1
ATOM 1518 C C . ALA A 1 196 ? 14.779 -0.919 0.430 1.00 83.69 196 ALA A C 1
ATOM 1520 O O . ALA A 1 196 ? 15.384 0.145 0.486 1.00 83.69 196 ALA A O 1
ATOM 1521 N N . GLY A 1 197 ? 13.653 -1.045 -0.268 1.00 80.94 197 GLY A N 1
ATOM 1522 C CA . GLY A 1 197 ? 13.066 0.013 -1.081 1.00 80.94 197 GLY A CA 1
ATOM 1523 C C . GLY A 1 19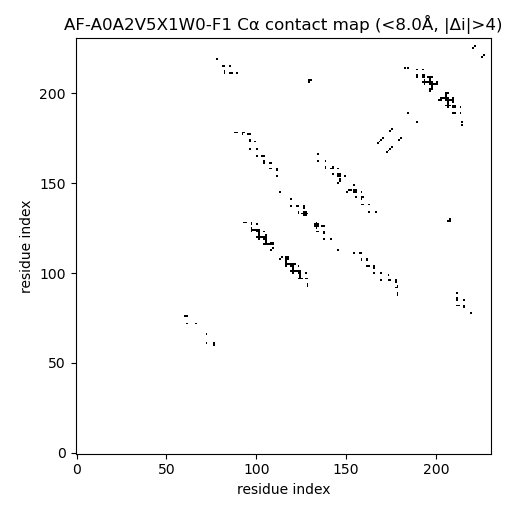7 ? 12.624 1.211 -0.253 1.00 80.94 197 GLY A C 1
ATOM 1524 O O . GLY A 1 197 ? 12.929 2.338 -0.628 1.00 80.94 197 GLY A O 1
ATOM 1525 N N . THR A 1 198 ? 11.993 1.007 0.906 1.00 81.50 198 THR A N 1
ATOM 1526 C CA . THR A 1 198 ? 11.619 2.114 1.796 1.00 81.50 198 THR A CA 1
ATOM 1527 C C . THR A 1 198 ? 12.831 2.878 2.304 1.00 81.50 198 THR A C 1
ATOM 1529 O O . THR A 1 198 ? 12.774 4.096 2.433 1.00 81.50 198 THR A O 1
ATOM 1532 N N . THR A 1 199 ? 13.938 2.185 2.565 1.00 83.50 199 THR A N 1
ATOM 1533 C CA . THR A 1 199 ? 15.158 2.818 3.084 1.00 83.50 199 THR A CA 1
ATOM 1534 C C . THR A 1 199 ? 15.954 3.502 1.971 1.00 83.50 199 THR A C 1
ATOM 1536 O O . THR A 1 199 ? 16.421 4.624 2.145 1.00 83.50 199 THR A O 1
ATOM 1539 N N . LEU A 1 200 ? 16.091 2.851 0.814 1.00 82.00 200 LEU A N 1
ATOM 1540 C CA . LEU A 1 200 ? 16.947 3.298 -0.290 1.00 82.00 200 LEU A CA 1
ATOM 1541 C C .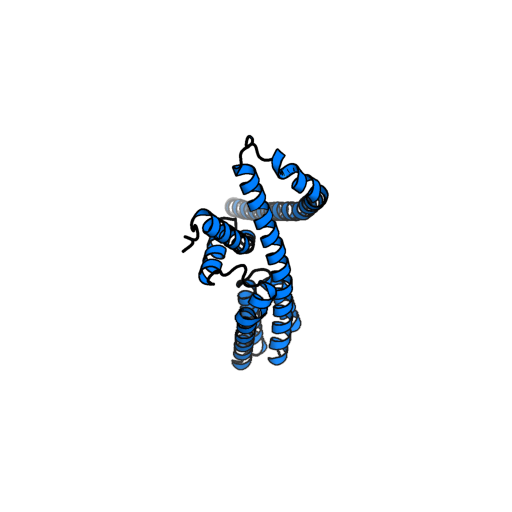 LEU A 1 200 ? 16.273 4.325 -1.206 1.00 82.00 200 LEU A C 1
ATOM 1543 O O . LEU A 1 200 ? 16.948 5.206 -1.728 1.00 82.00 200 LEU A O 1
ATOM 1547 N N . LEU A 1 201 ? 14.959 4.218 -1.421 1.00 72.94 201 LEU A N 1
ATOM 1548 C CA . LEU A 1 201 ? 14.210 5.041 -2.381 1.00 72.94 201 LEU A CA 1
ATOM 1549 C C . LEU A 1 201 ? 13.360 6.130 -1.698 1.00 72.94 201 LEU A C 1
ATOM 1551 O O . LEU A 1 201 ? 12.447 6.680 -2.310 1.00 72.94 201 LEU A O 1
ATOM 1555 N N . GLY A 1 202 ? 13.655 6.454 -0.434 1.00 71.12 202 GLY A N 1
ATOM 1556 C CA . GLY A 1 202 ? 13.100 7.635 0.236 1.00 71.12 202 GLY A CA 1
ATOM 1557 C C . GLY A 1 202 ? 11.698 7.462 0.832 1.00 71.12 202 GLY A C 1
ATOM 1558 O O . GLY A 1 202 ? 10.899 8.395 0.801 1.00 71.12 202 GLY A O 1
ATOM 1559 N N . GLY A 1 203 ? 11.384 6.294 1.397 1.00 77.25 203 GLY A N 1
ATOM 1560 C CA . GLY A 1 203 ? 10.175 6.068 2.197 1.00 77.25 203 GLY A CA 1
ATOM 1561 C C . GLY A 1 203 ? 9.078 5.279 1.479 1.00 77.25 203 GLY A C 1
ATOM 1562 O O . GLY A 1 203 ? 9.345 4.313 0.770 1.00 77.25 203 GLY A O 1
ATOM 1563 N N . LEU A 1 204 ? 7.815 5.657 1.692 1.00 74.62 204 LEU A N 1
ATOM 1564 C CA . LEU A 1 204 ? 6.640 4.864 1.298 1.00 74.62 204 LEU A CA 1
ATOM 1565 C C . LEU A 1 204 ? 6.591 4.526 -0.202 1.00 74.62 204 LEU A C 1
ATOM 1567 O O . LEU A 1 204 ? 6.306 3.387 -0.569 1.00 74.62 204 LEU A O 1
ATOM 1571 N N . LEU A 1 205 ? 6.930 5.494 -1.062 1.00 74.88 205 LEU A N 1
ATOM 1572 C CA . LEU A 1 205 ? 7.004 5.301 -2.518 1.00 74.88 205 LEU A CA 1
ATOM 1573 C C . LEU A 1 205 ? 8.020 4.216 -2.897 1.00 74.88 205 LEU A C 1
ATOM 1575 O O . LEU A 1 205 ? 7.766 3.405 -3.787 1.00 74.88 205 LEU A O 1
ATOM 1579 N N . GLY A 1 206 ? 9.135 4.163 -2.170 1.00 80.00 206 GLY A N 1
ATOM 1580 C CA . GLY A 1 206 ? 10.155 3.139 -2.316 1.00 80.00 206 GLY A CA 1
ATOM 1581 C C . GLY A 1 206 ? 9.658 1.735 -2.006 1.00 80.00 206 GLY A C 1
ATOM 1582 O O . GLY A 1 206 ? 9.985 0.801 -2.732 1.00 80.00 206 GLY A O 1
ATOM 1583 N N . GLY A 1 207 ? 8.821 1.591 -0.977 1.00 79.31 207 GLY A N 1
ATOM 1584 C CA . GLY A 1 207 ? 8.192 0.316 -0.626 1.00 79.31 207 GLY A CA 1
ATOM 1585 C C . GLY A 1 207 ? 7.220 -0.185 -1.695 1.00 79.31 207 GLY A C 1
ATOM 1586 O O . GLY A 1 207 ? 7.256 -1.360 -2.052 1.00 79.31 207 GLY A O 1
ATOM 1587 N N . ILE A 1 208 ? 6.403 0.712 -2.262 1.00 77.56 208 ILE A N 1
ATOM 1588 C CA . ILE A 1 208 ? 5.451 0.373 -3.336 1.00 77.56 208 ILE A CA 1
ATOM 1589 C C . ILE A 1 208 ? 6.197 -0.084 -4.597 1.00 77.56 208 ILE A C 1
ATOM 1591 O O . ILE A 1 208 ? 5.837 -1.091 -5.206 1.00 77.56 208 ILE A O 1
ATOM 1595 N N . LEU A 1 209 ? 7.258 0.633 -4.983 1.00 78.38 209 LEU A N 1
ATOM 1596 C CA . LEU A 1 209 ? 8.045 0.316 -6.179 1.00 78.38 209 LEU A CA 1
ATOM 1597 C C . LEU A 1 209 ? 8.991 -0.878 -5.986 1.00 78.38 209 LEU A C 1
ATOM 1599 O O . LEU A 1 209 ? 9.399 -1.499 -6.969 1.00 78.38 209 LEU A O 1
ATOM 1603 N N . ALA A 1 210 ? 9.322 -1.238 -4.746 1.00 82.00 210 ALA A N 1
ATOM 1604 C CA . ALA A 1 210 ? 10.262 -2.312 -4.453 1.00 82.00 210 ALA A CA 1
ATOM 1605 C C . ALA A 1 210 ? 9.835 -3.669 -5.014 1.00 82.00 210 ALA A C 1
ATOM 1607 O O . ALA A 1 210 ? 10.664 -4.419 -5.529 1.00 82.00 210 ALA A O 1
ATOM 1608 N N . ILE A 1 211 ? 8.547 -3.992 -4.905 1.00 79.00 211 ILE A N 1
ATOM 1609 C CA . ILE A 1 211 ? 7.986 -5.282 -5.313 1.00 79.00 211 ILE A CA 1
ATOM 1610 C C . ILE A 1 211 ? 8.094 -5.483 -6.833 1.00 79.00 211 ILE A C 1
ATOM 1612 O O . ILE A 1 211 ? 8.722 -6.463 -7.246 1.00 79.00 211 ILE A O 1
ATOM 1616 N N . PRO A 1 212 ? 7.572 -4.578 -7.688 1.00 77.00 212 PRO A N 1
ATOM 1617 C CA . PRO A 1 212 ? 7.697 -4.727 -9.136 1.00 77.00 212 PRO A CA 1
ATOM 1618 C C . PRO A 1 212 ? 9.151 -4.639 -9.613 1.00 77.00 212 PRO A C 1
ATOM 1620 O O . PRO A 1 212 ? 9.533 -5.385 -10.516 1.00 77.00 212 PRO A O 1
ATOM 1623 N N . LEU A 1 213 ? 9.989 -3.799 -8.991 1.00 79.31 213 LEU A N 1
ATOM 1624 C CA . LEU A 1 213 ? 11.416 -3.725 -9.327 1.00 79.31 213 LEU A CA 1
ATOM 1625 C C . LEU A 1 213 ? 12.145 -5.028 -9.000 1.00 79.31 213 LEU A C 1
ATOM 1627 O O . LEU A 1 213 ? 12.924 -5.518 -9.812 1.00 79.31 213 LEU A O 1
ATOM 1631 N N . THR A 1 214 ? 11.858 -5.625 -7.845 1.00 79.75 214 THR A N 1
ATOM 1632 C CA . THR A 1 214 ? 12.470 -6.891 -7.423 1.00 79.75 214 THR A CA 1
ATOM 1633 C C . THR A 1 214 ? 11.989 -8.056 -8.283 1.00 79.75 214 THR A C 1
ATOM 1635 O O . THR A 1 214 ? 12.784 -8.923 -8.647 1.00 79.75 214 THR A O 1
ATOM 1638 N N . ALA A 1 215 ? 10.713 -8.059 -8.675 1.00 73.94 215 ALA A N 1
ATOM 1639 C CA . ALA A 1 215 ? 10.177 -9.022 -9.632 1.00 73.94 215 ALA A CA 1
ATOM 1640 C C . ALA A 1 215 ? 10.882 -8.908 -10.994 1.00 73.94 215 ALA A C 1
ATOM 1642 O O . ALA A 1 215 ? 11.341 -9.914 -11.540 1.00 73.94 215 ALA A O 1
ATOM 1643 N N . ALA A 1 216 ? 11.049 -7.687 -11.512 1.00 74.88 216 ALA A N 1
ATOM 1644 C CA . ALA A 1 216 ? 11.762 -7.453 -12.763 1.00 74.88 216 ALA A CA 1
ATOM 1645 C C . ALA A 1 216 ? 13.243 -7.854 -12.674 1.00 74.88 216 ALA A C 1
ATOM 1647 O O . ALA A 1 216 ? 13.735 -8.578 -13.541 1.00 74.88 216 ALA A O 1
ATOM 1648 N N . LEU A 1 217 ? 13.937 -7.459 -11.601 1.00 75.88 217 LEU A N 1
ATOM 1649 C CA . LEU A 1 217 ? 15.326 -7.840 -11.335 1.00 75.88 217 LEU A CA 1
ATOM 1650 C C . LEU A 1 217 ? 15.493 -9.355 -11.280 1.00 75.88 217 LEU A C 1
ATOM 1652 O O . LEU A 1 217 ? 16.421 -9.885 -11.885 1.00 75.88 217 LEU A O 1
ATOM 1656 N N . ARG A 1 218 ? 14.582 -10.071 -10.613 1.00 75.44 218 ARG A N 1
ATOM 1657 C CA . ARG A 1 218 ? 14.616 -11.535 -10.565 1.00 75.44 218 ARG A CA 1
ATOM 1658 C C . ARG A 1 218 ? 14.510 -12.150 -11.954 1.00 75.44 218 ARG A C 1
ATOM 1660 O O . ARG A 1 218 ? 15.267 -13.066 -12.249 1.00 75.44 218 ARG A O 1
ATOM 1667 N N . VAL A 1 219 ? 13.602 -11.667 -12.800 1.00 68.19 219 VAL A N 1
ATOM 1668 C CA . VAL A 1 219 ? 13.432 -12.190 -14.168 1.00 68.19 219 VAL A CA 1
ATOM 1669 C C . VAL A 1 219 ? 14.676 -11.927 -15.017 1.00 68.19 219 VAL A C 1
ATOM 1671 O O . VAL A 1 219 ? 15.114 -12.810 -15.754 1.00 68.19 219 VAL A O 1
ATOM 1674 N N . ILE A 1 220 ? 15.285 -10.748 -14.879 1.00 69.88 220 ILE A N 1
ATOM 1675 C CA . ILE A 1 220 ? 16.538 -10.404 -15.563 1.00 69.88 220 ILE A CA 1
ATOM 1676 C C . ILE A 1 220 ? 17.670 -11.305 -15.062 1.00 69.88 220 ILE A C 1
ATOM 1678 O O . ILE A 1 220 ? 18.338 -11.951 -15.865 1.00 69.88 220 ILE A O 1
ATOM 1682 N N . MET A 1 221 ? 17.849 -11.436 -13.746 1.00 69.50 221 MET A N 1
ATOM 1683 C CA . MET A 1 221 ? 18.867 -12.326 -13.185 1.00 69.50 221 MET A CA 1
ATOM 1684 C C . MET A 1 221 ? 18.646 -13.778 -13.607 1.00 69.50 221 MET A C 1
ATOM 1686 O O . MET A 1 221 ? 19.597 -14.455 -13.978 1.00 69.50 221 MET A O 1
ATOM 1690 N N . PHE A 1 222 ? 17.404 -14.259 -13.629 1.00 68.38 222 PHE A N 1
ATOM 1691 C CA . PHE A 1 222 ? 17.110 -15.615 -14.079 1.00 68.38 222 PHE A CA 1
ATOM 1692 C C . PHE A 1 222 ? 17.465 -15.812 -15.558 1.00 68.38 222 PHE A C 1
ATOM 1694 O O . PHE A 1 222 ? 17.984 -16.859 -15.920 1.00 68.38 222 PHE A O 1
ATOM 1701 N N . ARG A 1 223 ? 17.250 -14.800 -16.406 1.00 68.06 223 ARG A N 1
ATOM 1702 C CA . ARG A 1 223 ? 17.564 -14.863 -17.841 1.00 68.06 223 ARG A CA 1
ATOM 1703 C C . ARG A 1 223 ? 19.063 -14.779 -18.153 1.00 68.06 223 ARG A C 1
ATOM 1705 O O . ARG A 1 223 ? 19.503 -15.447 -19.083 1.00 68.06 223 ARG A O 1
ATOM 1712 N N . TYR A 1 224 ? 19.827 -13.975 -17.412 1.00 65.50 224 TYR A N 1
ATOM 1713 C CA . TYR A 1 224 ? 21.250 -13.730 -17.697 1.00 65.50 224 TYR A CA 1
ATOM 1714 C C . TYR A 1 224 ? 22.219 -14.546 -16.835 1.00 65.50 224 TYR A C 1
ATOM 1716 O O . TYR A 1 224 ? 23.296 -14.901 -17.305 1.00 65.50 224 TYR A O 1
ATOM 1724 N N . VAL A 1 225 ? 21.862 -14.841 -15.583 1.00 63.66 225 VAL A N 1
ATOM 1725 C CA . VAL A 1 225 ? 22.729 -15.559 -14.632 1.00 63.66 225 VAL A CA 1
ATOM 1726 C C . VAL A 1 225 ? 22.418 -17.053 -14.639 1.00 63.66 225 VAL A C 1
ATOM 1728 O O . VAL A 1 225 ? 23.330 -17.876 -14.669 1.00 63.66 225 VAL A O 1
ATOM 1731 N N . TRP A 1 226 ? 21.135 -17.425 -14.681 1.00 56.25 226 TRP A N 1
ATOM 1732 C CA . TRP A 1 226 ? 20.710 -18.823 -14.770 1.00 56.25 226 TRP A CA 1
ATOM 1733 C C . TRP A 1 226 ? 20.420 -19.211 -16.219 1.00 56.25 226 TRP A C 1
ATOM 1735 O O . TRP A 1 226 ? 19.277 -19.371 -16.645 1.00 56.25 226 TRP A O 1
ATOM 1745 N N . LYS A 1 227 ? 21.484 -19.434 -16.999 1.00 46.94 227 LYS A N 1
ATOM 1746 C CA . LYS A 1 227 ? 21.347 -20.191 -18.246 1.00 46.94 227 LYS A CA 1
ATOM 1747 C C . LYS A 1 227 ? 20.760 -21.552 -17.869 1.00 46.94 227 LYS A C 1
ATOM 1749 O O . LYS A 1 227 ? 21.419 -22.343 -17.193 1.00 46.94 227 LYS A O 1
ATOM 1754 N N . LYS A 1 228 ? 19.507 -21.809 -18.260 1.00 47.81 228 LYS A N 1
ATOM 1755 C CA . LYS A 1 228 ? 18.915 -23.146 -18.206 1.00 47.81 228 LYS A CA 1
ATOM 1756 C C . LYS A 1 228 ? 19.877 -24.025 -19.003 1.00 47.81 228 LYS A C 1
ATOM 1758 O O . LYS A 1 228 ? 20.000 -23.867 -20.215 1.00 47.81 228 LYS A O 1
ATOM 1763 N N . ARG A 1 229 ? 20.667 -24.841 -18.306 1.00 45.88 229 ARG A N 1
ATOM 1764 C CA . ARG A 1 229 ? 21.470 -25.881 -18.936 1.00 45.88 229 ARG A CA 1
ATOM 1765 C C . ARG A 1 229 ? 20.435 -26.849 -19.485 1.00 45.88 229 ARG A C 1
ATOM 1767 O O . ARG A 1 229 ? 19.832 -27.586 -18.713 1.00 45.88 229 ARG A O 1
ATOM 1774 N N . GLU A 1 230 ? 20.119 -26.698 -20.768 1.00 40.41 230 GLU A N 1
ATOM 1775 C CA . GLU A 1 230 ? 19.333 -27.676 -21.510 1.00 40.41 230 GLU A CA 1
ATOM 1776 C C . GLU A 1 230 ? 20.002 -29.033 -21.267 1.00 40.41 230 GLU A C 1
ATOM 1778 O O . GLU A 1 230 ? 21.214 -29.177 -21.459 1.00 40.41 230 GLU A O 1
ATOM 1783 N N . ALA A 1 231 ? 19.231 -29.945 -20.681 1.00 36.16 231 ALA A N 1
ATOM 1784 C CA . ALA A 1 231 ? 19.574 -31.349 -20.534 1.00 36.16 231 ALA A CA 1
ATOM 1785 C C . ALA A 1 231 ? 18.896 -32.104 -21.673 1.00 36.16 231 ALA A C 1
ATOM 1787 O O . ALA A 1 231 ? 17.737 -31.736 -21.982 1.00 36.16 231 ALA A O 1
#

Nearest PDB structures (foldseek):
  7nb6-assembly1_A  TM=7.022E-01  e=3.783E-03  Escherichia coli K-12

Foldseek 3Di:
DVVVVVVVVVVCVVVVVVVVVVVVVVVVVVVVVVVVVVVVVVVVVVVVVCVVCVVVCLVCVVVVDPDPDDPVSVVVNVLVVLLVVLLVLLLVLQLVLLLVLLVLQLVLLVVLVQPCSNVLSVQLSVQSSQPPRSLVVSLVVQLVSQCVPVVDPSSNVSSVVSSVVSVVCSVPPSCCVRSHPLQVDDVVQLVVQLVCQCVPVPHRVRNSSSSSVSSSVVVVCCVPVVPPPDD

Radius of gyration: 26.32 Å; Cα contacts (8 Å, |Δi|>4): 157; chains: 1; bounding box: 47×84×73 Å

Mean predicted aligned error: 12.25 Å